Protein AF-0000000087521259 (afdb_homodimer)

Sequence (290 aa):
MRAVVQVASQAKVEVEGTVVGELGAPGLVVLLGITHEDDQVTARKVAEKIYRLRILEGETSAESQNAPLLVISQFTLYGSVRKGRRPSWTQAAGGAHSEPLYNYFVSYLRELGAEVATGRFGAMMEVSLTNSGPVTLLVDSADLPMRAVVQVASQAKVEVEGTVVGELGAPGLVVLLGITHEDDQVTARKVAEKIYRLRILEGETSAESQNAPLLVISQFTLYGSVRKGRRPSWTQAAGGAHSEPLYNYFVSYLRELGAEVATGRFGAMMEVSLTNSGPVTLLVDSADLP

Structure (mmCIF, N/CA/C/O backbone):
data_AF-0000000087521259-model_v1
#
loop_
_entity.id
_entity.type
_entity.pdbx_description
1 polymer 'D-aminoacyl-tRNA deacylase'
#
loop_
_atom_site.group_PDB
_atom_site.id
_atom_site.type_symbol
_atom_site.label_atom_id
_atom_site.label_alt_id
_atom_site.label_comp_id
_atom_site.label_asym_id
_atom_site.label_entity_id
_atom_site.label_seq_id
_atom_site.pdbx_PDB_ins_code
_atom_site.Cartn_x
_atom_site.Cartn_y
_atom_site.Cartn_z
_atom_site.occupancy
_atom_site.B_iso_or_equiv
_atom_site.auth_seq_id
_atom_site.auth_comp_id
_atom_site.auth_asym_id
_atom_site.auth_atom_id
_atom_site.pdbx_PDB_model_num
ATOM 1 N N . MET A 1 1 ? 11.43 -7.281 -7.629 1 98.56 1 MET A N 1
ATOM 2 C CA . MET A 1 1 ? 9.977 -7.363 -7.512 1 98.56 1 MET A CA 1
ATOM 3 C C . MET A 1 1 ? 9.508 -6.84 -6.16 1 98.56 1 MET A C 1
ATOM 5 O O . MET A 1 1 ? 10.086 -7.184 -5.125 1 98.56 1 MET A O 1
ATOM 9 N N . ARG A 1 2 ? 8.508 -5.852 -6.207 1 98.19 2 ARG A N 1
ATOM 10 C CA . ARG A 1 2 ? 7.973 -5.246 -4.992 1 98.19 2 ARG A CA 1
ATOM 11 C C . ARG A 1 2 ? 6.469 -5.465 -4.887 1 98.19 2 ARG A C 1
ATOM 13 O O . ARG A 1 2 ? 5.758 -5.41 -5.891 1 98.19 2 ARG A O 1
ATOM 20 N N . ALA A 1 3 ? 6.055 -5.699 -3.65 1 98.88 3 ALA A N 1
ATOM 21 C CA . ALA A 1 3 ? 4.621 -5.875 -3.445 1 98.88 3 ALA A CA 1
ATOM 22 C C . ALA A 1 3 ? 4.145 -5.113 -2.211 1 98.88 3 ALA A C 1
ATOM 24 O O . ALA A 1 3 ? 4.84 -5.07 -1.194 1 98.88 3 ALA A O 1
ATOM 25 N N . VAL A 1 4 ? 3.092 -4.43 -2.326 1 98.88 4 VAL A N 1
ATOM 26 C CA . VAL A 1 4 ? 2.291 -4 -1.186 1 98.88 4 VAL A CA 1
ATOM 27 C C . VAL A 1 4 ? 1.225 -5.047 -0.877 1 98.88 4 VAL A C 1
ATOM 29 O O . VAL A 1 4 ? 0.398 -5.371 -1.733 1 98.88 4 VAL A O 1
ATOM 32 N N . VAL A 1 5 ? 1.265 -5.602 0.301 1 98.88 5 VAL A N 1
ATOM 33 C CA . VAL A 1 5 ? 0.347 -6.656 0.717 1 98.88 5 VAL A CA 1
ATOM 34 C C . VAL A 1 5 ? -0.583 -6.133 1.809 1 98.88 5 VAL A C 1
ATOM 36 O O . VAL A 1 5 ? -0.124 -5.695 2.867 1 98.88 5 VAL A O 1
ATOM 39 N N . GLN A 1 6 ? -1.877 -6.219 1.549 1 98.81 6 GLN A N 1
ATOM 40 C CA . GLN A 1 6 ? -2.859 -5.707 2.498 1 98.81 6 GLN A CA 1
ATOM 41 C C . GLN A 1 6 ? -3.824 -6.809 2.936 1 98.81 6 GLN A C 1
ATOM 43 O O . GLN A 1 6 ? -4.355 -7.543 2.1 1 98.81 6 GLN A O 1
ATOM 48 N N . VAL A 1 7 ? -4.023 -6.965 4.223 1 98.69 7 VAL A N 1
ATOM 49 C CA . VAL A 1 7 ? -5.059 -7.855 4.742 1 98.69 7 VAL A CA 1
ATOM 50 C C . VAL A 1 7 ? -6.43 -7.211 4.562 1 98.69 7 VAL A C 1
ATOM 52 O O . VAL A 1 7 ? -6.688 -6.125 5.086 1 98.69 7 VAL A O 1
ATOM 55 N N . ALA A 1 8 ? -7.32 -7.91 3.844 1 98.69 8 ALA A N 1
ATOM 56 C CA . ALA A 1 8 ? -8.602 -7.301 3.492 1 98.69 8 ALA A CA 1
ATOM 57 C C . ALA A 1 8 ? -9.766 -8.203 3.885 1 98.69 8 ALA A C 1
ATOM 59 O O . ALA A 1 8 ? -9.742 -9.406 3.627 1 98.69 8 ALA A O 1
ATOM 60 N N . SER A 1 9 ? -10.727 -7.652 4.496 1 98.19 9 SER A N 1
ATOM 61 C CA . SER A 1 9 ? -11.953 -8.398 4.773 1 98.19 9 SER A CA 1
ATOM 62 C C . SER A 1 9 ? -12.773 -8.594 3.508 1 98.19 9 SER A C 1
ATOM 64 O O . SER A 1 9 ? -13.516 -9.57 3.391 1 98.19 9 SER A O 1
ATOM 66 N N . GLN A 1 10 ? -12.695 -7.734 2.615 1 98.56 10 GLN A N 1
ATOM 67 C CA . GLN A 1 10 ? -13.305 -7.801 1.294 1 98.56 10 GLN A CA 1
ATOM 68 C C . GLN A 1 10 ? -12.531 -6.965 0.283 1 98.56 10 GLN A C 1
ATOM 70 O O . GLN A 1 10 ? -11.859 -5.996 0.653 1 98.56 10 GLN A O 1
ATOM 75 N N . ALA A 1 11 ? -12.602 -7.359 -0.972 1 98.81 11 ALA A N 1
ATOM 76 C CA . ALA A 1 11 ? -11.953 -6.605 -2.041 1 98.81 11 ALA A CA 1
ATOM 77 C C . ALA A 1 11 ? -12.484 -7.023 -3.408 1 98.81 11 ALA A C 1
ATOM 79 O O . ALA A 1 11 ? -12.883 -8.172 -3.6 1 98.81 11 ALA A O 1
ATOM 80 N N . LYS A 1 12 ? -12.492 -6.117 -4.309 1 98.81 12 LYS A N 1
ATOM 81 C CA . LYS A 1 12 ? -12.875 -6.387 -5.691 1 98.81 12 LYS A CA 1
ATOM 82 C C . LYS A 1 12 ? -12.188 -5.414 -6.648 1 98.81 12 LYS A C 1
ATOM 84 O O . LYS A 1 12 ? -11.727 -4.352 -6.234 1 98.81 12 LYS A O 1
ATOM 89 N N . VAL A 1 13 ? -12.109 -5.812 -7.875 1 98.75 13 VAL A N 1
ATOM 90 C CA . VAL A 1 13 ? -11.57 -4.969 -8.938 1 98.75 13 VAL A CA 1
ATOM 91 C C . VAL A 1 13 ? -12.602 -4.824 -10.055 1 98.75 13 VAL A C 1
ATOM 93 O O . VAL A 1 13 ? -13.227 -5.809 -10.461 1 98.75 13 VAL A O 1
ATOM 96 N N . GLU A 1 14 ? -12.773 -3.615 -10.445 1 98.56 14 GLU A N 1
ATOM 97 C CA . GLU A 1 14 ? -13.711 -3.305 -11.523 1 98.56 14 GLU A CA 1
ATOM 98 C C . GLU A 1 14 ? -12.992 -2.672 -12.711 1 98.56 14 GLU A C 1
ATOM 100 O O . GLU A 1 14 ? -12.086 -1.853 -12.531 1 98.56 14 GLU A O 1
ATOM 105 N N . VAL A 1 15 ? -13.328 -3.102 -13.875 1 97.19 15 VAL A N 1
ATOM 106 C CA . VAL A 1 15 ? -12.914 -2.498 -15.141 1 97.19 15 VAL A CA 1
ATOM 107 C C . VAL A 1 15 ? -14.141 -2.025 -15.914 1 97.19 15 VAL A C 1
ATOM 109 O O . VAL A 1 15 ? -15.016 -2.826 -16.25 1 97.19 15 VAL A O 1
ATOM 112 N N . GLU A 1 16 ? -14.203 -0.753 -16.156 1 94.94 16 GLU A N 1
ATOM 113 C CA . GLU A 1 16 ? -15.336 -0.173 -16.859 1 94.94 16 GLU A CA 1
ATOM 114 C C . GLU A 1 16 ? -16.656 -0.552 -16.188 1 94.94 16 GLU A C 1
ATOM 116 O O . GLU A 1 16 ? -17.594 -0.998 -16.859 1 94.94 16 GLU A O 1
ATOM 121 N N . GLY A 1 17 ? -16.609 -0.574 -14.969 1 95.31 17 GLY A N 1
ATOM 122 C CA . GLY A 1 17 ? -17.812 -0.771 -14.188 1 95.31 17 GLY A CA 1
ATOM 123 C C . GLY A 1 17 ? -18.156 -2.234 -13.969 1 95.31 17 GLY A C 1
ATOM 124 O O . GLY A 1 17 ? -19.125 -2.557 -13.281 1 95.31 17 GLY A O 1
ATOM 125 N N . THR A 1 18 ? -17.391 -3.143 -14.516 1 97.62 18 THR A N 1
ATOM 126 C CA . THR A 1 18 ? -17.625 -4.574 -14.375 1 97.62 18 THR A CA 1
ATOM 127 C C . THR A 1 18 ? -16.609 -5.199 -13.422 1 97.62 18 THR A C 1
ATOM 129 O O . THR A 1 18 ? -15.406 -5.004 -13.578 1 97.62 18 THR A O 1
ATOM 132 N N . VAL A 1 19 ? -17.172 -5.918 -12.469 1 98.25 19 VAL A N 1
ATOM 133 C CA . VAL A 1 19 ? -16.281 -6.621 -11.555 1 98.25 19 VAL A CA 1
ATOM 134 C C . VAL A 1 19 ? -15.562 -7.754 -12.297 1 98.25 19 VAL A C 1
ATOM 136 O O . VAL A 1 19 ? -16.219 -8.648 -12.844 1 98.25 19 VAL A O 1
ATOM 139 N N . VAL A 1 20 ? -14.273 -7.777 -12.305 1 98.38 20 VAL A N 1
ATOM 140 C CA . VAL A 1 20 ? -13.539 -8.789 -13.047 1 98.38 20 VAL A CA 1
ATOM 141 C C . VAL A 1 20 ? -12.812 -9.719 -12.086 1 98.38 20 VAL A C 1
ATOM 143 O O . VAL A 1 20 ? -12.312 -10.773 -12.484 1 98.38 20 VAL A O 1
ATOM 146 N N . GLY A 1 21 ? -12.742 -9.367 -10.836 1 98.5 21 GLY A N 1
ATOM 147 C CA . GLY A 1 21 ? -12.141 -10.156 -9.781 1 98.5 21 GLY A CA 1
ATOM 148 C C . GLY A 1 21 ? -12.539 -9.703 -8.391 1 98.5 21 GLY A C 1
ATOM 149 O O . GLY A 1 21 ? -12.812 -8.523 -8.172 1 98.5 21 GLY A O 1
ATOM 150 N N . GLU A 1 22 ? -12.625 -10.617 -7.488 1 98.69 22 GLU A N 1
ATOM 151 C CA . GLU A 1 22 ? -12.961 -10.273 -6.109 1 98.69 22 GLU A CA 1
ATOM 152 C C . GLU A 1 22 ? -12.508 -11.367 -5.145 1 98.69 22 GLU A C 1
ATOM 154 O O . GLU A 1 22 ? -12.32 -12.516 -5.543 1 98.69 22 GLU A O 1
ATOM 159 N N . LEU A 1 23 ? -12.25 -10.945 -3.934 1 98.56 23 LEU A N 1
ATOM 160 C CA . LEU A 1 23 ? -12.008 -11.93 -2.881 1 98.56 23 LEU A CA 1
ATOM 161 C C . LEU A 1 23 ? -13.305 -12.633 -2.488 1 98.56 23 LEU A C 1
ATOM 163 O O . LEU A 1 23 ? -14.289 -11.977 -2.156 1 98.56 23 LEU A O 1
ATOM 167 N N . GLY A 1 24 ? -13.328 -13.953 -2.494 1 96.81 24 GLY A N 1
ATOM 168 C CA . GLY A 1 24 ? -14.484 -14.711 -2.053 1 96.81 24 GLY A CA 1
ATOM 169 C C . GLY A 1 24 ? -14.617 -14.773 -0.542 1 96.81 24 GLY A C 1
ATOM 170 O O . GLY A 1 24 ? -15.672 -15.141 -0.019 1 96.81 24 GLY A O 1
ATOM 171 N N . ALA A 1 25 ? -13.695 -14.547 0.174 1 97.75 25 ALA A N 1
ATOM 172 C CA . ALA A 1 25 ? -13.539 -14.508 1.626 1 97.75 25 ALA A CA 1
ATOM 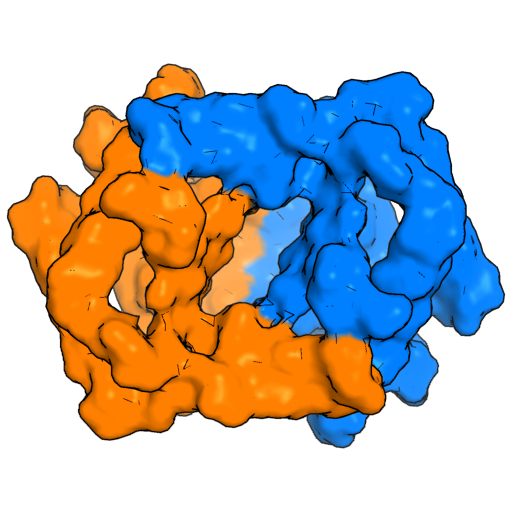173 C C . ALA A 1 25 ? -12.422 -13.547 2.031 1 97.75 25 ALA A C 1
ATOM 175 O O . ALA A 1 25 ? -11.688 -13.047 1.179 1 97.75 25 ALA A O 1
ATOM 176 N N . PRO A 1 26 ? -12.359 -13.211 3.32 1 98 26 PRO A N 1
ATOM 177 C CA . PRO A 1 26 ? -11.219 -12.391 3.742 1 98 26 PRO A CA 1
ATOM 178 C C . PRO A 1 26 ? -9.883 -12.969 3.279 1 98 26 PRO A C 1
ATOM 180 O O . PRO A 1 26 ? -9.703 -14.195 3.285 1 98 26 PRO A O 1
ATOM 183 N N . GLY A 1 27 ? -8.992 -12.148 2.834 1 98.62 27 GLY A N 1
ATOM 184 C CA . GLY A 1 27 ? -7.727 -12.586 2.27 1 98.62 27 GLY A CA 1
ATOM 185 C C . GLY A 1 27 ? -6.746 -11.453 2.051 1 98.62 27 GLY A C 1
ATOM 186 O O . GLY A 1 27 ? -6.641 -10.547 2.877 1 98.62 27 GLY A O 1
ATOM 187 N N . LEU A 1 28 ? -5.895 -11.594 1.021 1 98.88 28 LEU A N 1
ATOM 188 C CA . LEU A 1 28 ? -4.836 -10.625 0.775 1 98.88 28 LEU A CA 1
ATOM 189 C C . LEU A 1 28 ? -5.047 -9.914 -0.557 1 98.88 28 LEU A C 1
ATOM 191 O O . LEU A 1 28 ? -5.43 -10.547 -1.547 1 98.88 28 LEU A O 1
ATOM 195 N N . VAL A 1 29 ? -4.934 -8.656 -0.529 1 98.94 29 VAL A N 1
ATOM 196 C CA . VAL A 1 29 ? -4.766 -7.891 -1.759 1 98.94 29 VAL A CA 1
ATOM 197 C C . VAL A 1 29 ? -3.285 -7.598 -1.988 1 98.94 29 VAL A C 1
ATOM 199 O O . VAL A 1 29 ? -2.609 -7.055 -1.111 1 98.94 29 VAL A O 1
ATOM 202 N N . VAL A 1 30 ? -2.77 -7.992 -3.121 1 98.94 30 VAL A N 1
ATOM 203 C CA . VAL A 1 30 ? -1.362 -7.832 -3.469 1 98.94 30 VAL A CA 1
ATOM 204 C C . VAL A 1 30 ? -1.227 -6.895 -4.664 1 98.94 30 VAL A C 1
ATOM 206 O O . VAL A 1 30 ? -1.691 -7.207 -5.762 1 98.94 30 VAL A O 1
ATOM 209 N N . LEU A 1 31 ? -0.723 -5.727 -4.449 1 98.81 31 LEU A N 1
ATOM 210 C CA . LEU A 1 31 ? -0.265 -4.855 -5.527 1 98.81 31 LEU A CA 1
ATOM 211 C C . LEU A 1 31 ? 1.176 -5.176 -5.91 1 98.81 31 LEU A C 1
ATOM 213 O O . LEU A 1 31 ? 2.086 -5.035 -5.09 1 98.81 31 LEU A O 1
ATOM 217 N N . LEU A 1 32 ? 1.402 -5.57 -7.121 1 98.81 32 LEU A N 1
ATOM 218 C CA . LEU A 1 32 ? 2.678 -6.16 -7.516 1 98.81 32 LEU A CA 1
ATOM 219 C C . LEU A 1 32 ? 3.396 -5.27 -8.523 1 98.81 32 LEU A C 1
ATOM 221 O O . LEU A 1 32 ? 2.869 -4.992 -9.602 1 98.81 32 LEU A O 1
ATOM 225 N N . GLY A 1 33 ? 4.582 -4.824 -8.172 1 98.69 33 GLY A N 1
ATOM 226 C CA . GLY A 1 33 ? 5.465 -4.109 -9.07 1 98.69 33 GLY A CA 1
ATOM 227 C C . GLY A 1 33 ? 6.602 -4.969 -9.602 1 98.69 33 GLY A C 1
ATOM 228 O O . GLY A 1 33 ? 7.234 -5.703 -8.844 1 98.69 33 GLY A O 1
ATOM 229 N N . ILE A 1 34 ? 6.867 -4.883 -10.875 1 98.75 34 ILE A N 1
ATOM 230 C CA . ILE A 1 34 ? 7.891 -5.68 -11.539 1 98.75 34 ILE A CA 1
ATOM 231 C C . ILE A 1 34 ? 8.914 -4.762 -12.203 1 98.75 34 ILE A C 1
ATOM 233 O O . ILE A 1 34 ? 8.539 -3.801 -12.883 1 98.75 34 ILE A O 1
ATOM 237 N N . THR A 1 35 ? 10.195 -5.008 -11.969 1 98.31 35 THR A N 1
ATOM 238 C CA . THR A 1 35 ? 11.266 -4.211 -12.57 1 98.31 35 THR A CA 1
ATOM 239 C C . THR A 1 35 ? 12.039 -5.035 -13.602 1 98.31 35 THR A C 1
ATOM 241 O O . THR A 1 35 ? 11.734 -6.211 -13.812 1 98.31 35 THR A O 1
ATOM 244 N N . HIS A 1 36 ? 13.023 -4.426 -14.242 1 97.81 36 HIS A N 1
ATOM 245 C CA . HIS A 1 36 ? 13.703 -4.945 -15.422 1 97.81 36 HIS A CA 1
ATOM 246 C C . HIS A 1 36 ? 14.484 -6.215 -15.094 1 97.81 36 HIS A C 1
ATOM 248 O O . HIS A 1 36 ? 14.641 -7.09 -15.945 1 97.81 36 HIS A O 1
ATOM 254 N N . GLU A 1 37 ? 14.938 -6.359 -13.938 1 97 37 GLU A N 1
ATOM 255 C CA . GLU A 1 37 ? 15.836 -7.449 -13.57 1 97 37 GLU A CA 1
ATOM 256 C C . GLU A 1 37 ? 15.062 -8.648 -13.023 1 97 37 GLU A C 1
ATOM 258 O O . GLU A 1 37 ? 15.641 -9.711 -12.789 1 97 37 GLU A O 1
ATOM 263 N N . ASP A 1 38 ? 13.828 -8.484 -12.812 1 98.5 38 ASP A N 1
ATOM 264 C CA . ASP A 1 38 ? 13.031 -9.562 -12.242 1 98.5 38 ASP A CA 1
ATOM 265 C C . ASP A 1 38 ? 12.938 -10.742 -13.211 1 98.5 38 ASP A C 1
ATOM 267 O O . ASP A 1 38 ? 12.867 -10.555 -14.422 1 98.5 38 ASP A O 1
ATOM 271 N N . ASP A 1 39 ? 12.961 -11.93 -12.672 1 98.44 39 ASP A N 1
ATOM 272 C CA . ASP A 1 39 ? 12.766 -13.156 -13.43 1 98.44 39 ASP A CA 1
ATOM 273 C C . ASP A 1 39 ? 11.875 -14.141 -12.664 1 98.44 39 ASP A C 1
ATOM 275 O O . ASP A 1 39 ? 11.266 -13.773 -11.656 1 98.44 39 ASP A O 1
ATOM 279 N N . GLN A 1 40 ? 11.773 -15.32 -13.172 1 98.62 40 GLN A N 1
ATOM 280 C CA . GLN A 1 40 ? 10.859 -16.297 -12.586 1 98.62 40 GLN A CA 1
ATOM 281 C C . GLN A 1 40 ? 11.328 -16.703 -11.188 1 98.62 40 GLN A C 1
ATOM 283 O O . GLN A 1 40 ? 10.508 -17 -10.32 1 98.62 40 GLN A O 1
ATOM 288 N N . VAL A 1 41 ? 12.664 -16.688 -10.984 1 98.38 41 VAL A N 1
ATOM 289 C CA . VAL A 1 41 ? 13.203 -17.047 -9.68 1 98.38 41 VAL A CA 1
ATOM 290 C C . VAL A 1 41 ? 12.75 -16.031 -8.633 1 98.38 41 VAL A C 1
ATOM 292 O O . VAL A 1 41 ? 12.289 -16.406 -7.555 1 98.38 41 VAL A O 1
ATOM 295 N N . THR A 1 42 ? 12.867 -14.75 -8.984 1 98.25 42 THR A N 1
ATOM 296 C CA . THR A 1 42 ? 12.422 -13.68 -8.102 1 98.25 42 THR A CA 1
ATOM 297 C C . THR A 1 42 ? 10.922 -13.758 -7.859 1 98.25 42 THR A C 1
ATOM 299 O O . THR A 1 42 ? 10.453 -13.562 -6.734 1 98.25 42 THR A O 1
ATOM 302 N N . ALA A 1 43 ? 10.164 -14.047 -8.898 1 98.75 43 ALA A N 1
ATOM 303 C CA . ALA A 1 43 ? 8.711 -14.156 -8.797 1 98.75 43 ALA A CA 1
ATOM 304 C C . ALA A 1 43 ? 8.305 -15.258 -7.816 1 98.75 43 ALA A C 1
ATOM 306 O O . ALA A 1 43 ? 7.418 -15.062 -6.984 1 98.75 43 ALA A O 1
ATOM 307 N N . ARG A 1 44 ? 8.953 -16.406 -7.941 1 98.62 44 ARG A N 1
ATOM 308 C CA . ARG A 1 44 ? 8.648 -17.516 -7.051 1 98.62 44 ARG A CA 1
ATOM 309 C C . ARG A 1 44 ? 8.945 -17.156 -5.598 1 98.62 44 ARG A C 1
ATOM 311 O O . ARG A 1 44 ? 8.148 -17.453 -4.703 1 98.62 44 ARG A O 1
ATOM 318 N N . LYS A 1 45 ? 10.086 -16.547 -5.406 1 98.12 45 LYS A N 1
ATOM 319 C CA . LYS A 1 45 ? 10.523 -16.172 -4.062 1 98.12 45 LYS A CA 1
ATOM 320 C C . LYS A 1 45 ? 9.508 -15.234 -3.402 1 98.12 45 LYS A C 1
ATOM 322 O O . LYS A 1 45 ? 9.125 -15.445 -2.248 1 98.12 45 LYS A O 1
ATOM 327 N N . VAL A 1 46 ? 9.109 -14.234 -4.082 1 98.69 46 VAL A N 1
ATOM 328 C CA . VAL A 1 46 ? 8.172 -13.25 -3.549 1 98.69 46 VAL A CA 1
ATOM 329 C C . VAL A 1 46 ? 6.805 -13.891 -3.344 1 98.69 46 VAL A C 1
ATOM 331 O O . VAL A 1 46 ? 6.152 -13.664 -2.32 1 98.69 46 VAL A O 1
ATOM 334 N N . ALA A 1 47 ? 6.344 -14.719 -4.309 1 98.81 47 ALA A N 1
ATOM 335 C CA . ALA A 1 47 ? 5.059 -15.406 -4.219 1 98.81 47 ALA A CA 1
ATOM 336 C C . ALA A 1 47 ? 4.996 -16.297 -2.982 1 98.81 47 ALA A C 1
ATOM 338 O O . ALA A 1 47 ? 4.023 -16.25 -2.225 1 98.81 47 ALA A O 1
ATOM 339 N N . GLU A 1 48 ? 6.035 -17.094 -2.801 1 98.38 48 GLU A N 1
ATOM 340 C CA . GLU A 1 48 ? 6.098 -17.984 -1.646 1 98.38 48 GLU A CA 1
ATOM 341 C C . GLU A 1 48 ? 6.074 -17.188 -0.339 1 98.38 48 GLU A C 1
ATOM 343 O O . GLU A 1 48 ? 5.367 -17.562 0.601 1 98.38 48 GLU A O 1
ATOM 348 N N . LYS A 1 49 ? 6.891 -16.188 -0.304 1 98.69 49 LYS A N 1
ATOM 349 C CA . LYS A 1 49 ? 6.949 -15.367 0.902 1 98.69 49 LYS A CA 1
ATOM 350 C C . LYS A 1 49 ? 5.57 -14.828 1.268 1 98.69 49 LYS A C 1
ATOM 352 O O . LYS A 1 49 ? 5.117 -14.984 2.404 1 98.69 49 LYS A O 1
ATOM 357 N N . ILE A 1 50 ? 4.883 -14.234 0.299 1 98.81 50 ILE A N 1
ATOM 358 C CA . ILE A 1 50 ? 3.588 -13.602 0.543 1 98.81 50 ILE A CA 1
ATOM 359 C C . ILE A 1 50 ? 2.58 -14.656 0.997 1 98.81 50 ILE A C 1
ATOM 361 O O . ILE A 1 50 ? 1.859 -14.461 1.977 1 98.81 50 ILE A O 1
ATOM 365 N N . TYR A 1 51 ? 2.551 -15.766 0.327 1 98.81 51 TYR A N 1
ATOM 366 C CA . TYR A 1 51 ? 1.565 -16.812 0.555 1 98.81 51 TYR A CA 1
ATOM 367 C C . TYR A 1 51 ? 1.74 -17.438 1.935 1 98.81 51 TYR A C 1
ATOM 369 O O . TYR A 1 51 ? 0.765 -17.859 2.564 1 98.81 51 TYR A O 1
ATOM 377 N N . ARG A 1 52 ? 2.963 -17.375 2.473 1 98.38 52 ARG A N 1
ATOM 378 C CA . ARG A 1 52 ? 3.287 -18.094 3.693 1 98.38 52 ARG A CA 1
ATOM 379 C C . ARG A 1 52 ? 3.424 -17.156 4.879 1 98.38 52 ARG A C 1
ATOM 381 O O . ARG A 1 52 ? 3.529 -17.594 6.023 1 98.38 52 ARG A O 1
ATOM 388 N N . LEU A 1 53 ? 3.418 -15.867 4.656 1 98.31 53 LEU A N 1
ATOM 389 C CA . LEU A 1 53 ? 3.537 -14.875 5.719 1 98.31 53 LEU A CA 1
ATOM 390 C C . LEU A 1 53 ? 2.383 -15 6.711 1 98.31 53 LEU A C 1
ATOM 392 O O . LEU A 1 53 ? 1.221 -15.086 6.309 1 98.31 53 LEU A O 1
ATOM 396 N N . ARG A 1 54 ? 2.648 -15.008 7.988 1 98.25 54 ARG A N 1
ATOM 397 C CA . ARG A 1 54 ? 1.642 -15.148 9.031 1 98.25 54 ARG A CA 1
ATOM 398 C C . ARG A 1 54 ? 1.128 -13.781 9.477 1 98.25 54 ARG A C 1
ATOM 400 O O . ARG A 1 54 ? 1.422 -13.336 10.594 1 98.25 54 ARG A O 1
ATOM 407 N N . ILE A 1 55 ? 0.3 -13.219 8.656 1 97.88 55 ILE A N 1
ATOM 408 C CA . ILE A 1 55 ? -0.135 -11.852 8.914 1 97.88 55 ILE A CA 1
ATOM 409 C C . ILE A 1 55 ? -1.658 -11.805 9.008 1 97.88 55 ILE A C 1
ATOM 411 O O . ILE A 1 55 ? -2.236 -10.75 9.273 1 97.88 55 ILE A O 1
ATOM 415 N N . LEU A 1 56 ? -2.342 -12.906 8.805 1 97.5 56 LEU A N 1
ATOM 416 C CA . LEU A 1 56 ? -3.795 -12.969 8.938 1 97.5 56 LEU A CA 1
ATOM 417 C C . LEU A 1 56 ? -4.199 -13.172 10.398 1 97.5 56 LEU A C 1
ATOM 419 O O . LEU A 1 56 ? -3.34 -13.297 11.273 1 97.5 56 LEU A O 1
ATOM 423 N N . GLU A 1 57 ? -5.461 -13.016 10.641 1 92.38 57 GLU A N 1
ATOM 424 C CA . GLU A 1 57 ? -5.992 -13.188 11.984 1 92.38 57 GLU A CA 1
ATOM 425 C C . GLU A 1 57 ? -5.453 -14.461 12.633 1 92.38 57 GLU A C 1
ATOM 427 O O . GLU A 1 57 ? -5.375 -15.508 11.984 1 92.38 57 GLU A O 1
ATOM 432 N N . GLY A 1 58 ? -5.016 -14.359 13.852 1 92.81 58 GLY A N 1
ATOM 433 C CA . GLY A 1 58 ? -4.48 -15.5 14.578 1 92.81 58 GLY A CA 1
ATOM 434 C C . GLY A 1 58 ? -3.061 -15.852 14.18 1 92.81 58 GLY A C 1
ATOM 435 O O . GLY A 1 58 ? -2.621 -16.984 14.367 1 92.81 58 GLY A O 1
ATOM 436 N N . GLU A 1 59 ? -2.408 -14.891 13.586 1 95.12 59 GLU A N 1
ATOM 437 C CA . GLU A 1 59 ? -1.036 -15.109 13.133 1 95.12 59 GLU A CA 1
ATOM 438 C C . GLU A 1 59 ? -0.946 -16.312 12.195 1 95.12 59 GLU A C 1
ATOM 440 O O . GLU A 1 59 ? -0.09 -17.172 12.375 1 95.12 59 GLU A O 1
ATOM 445 N N . THR A 1 60 ? -1.898 -16.375 11.289 1 97.75 60 THR A N 1
ATOM 446 C CA . THR A 1 60 ? -1.92 -17.422 10.273 1 97.75 60 THR A CA 1
ATOM 447 C C . THR A 1 60 ? -1.573 -16.859 8.898 1 97.75 60 THR A C 1
ATOM 449 O O . THR A 1 60 ? -1.437 -15.641 8.75 1 97.75 60 THR A O 1
ATOM 452 N N . SER A 1 61 ? -1.322 -17.766 7.996 1 98.56 61 SER A N 1
ATOM 453 C CA . SER A 1 61 ? -0.969 -17.391 6.633 1 98.56 61 SER A CA 1
ATOM 454 C C . SER A 1 61 ? -2.104 -17.703 5.664 1 98.56 61 SER A C 1
ATOM 456 O O . SER A 1 61 ? -3.053 -18.406 6.012 1 98.56 61 SER A O 1
ATOM 458 N N . ALA A 1 62 ? -2.016 -17.047 4.543 1 98.69 62 ALA A N 1
ATOM 459 C CA . ALA A 1 62 ? -2.963 -17.406 3.492 1 98.69 62 ALA A CA 1
ATOM 460 C C . ALA A 1 62 ? -2.914 -18.906 3.201 1 98.69 62 ALA A C 1
ATOM 462 O O . ALA A 1 62 ? -3.953 -19.547 2.992 1 98.69 62 ALA A O 1
ATOM 463 N N . GLU A 1 63 ? -1.754 -19.453 3.195 1 98.5 63 GLU A N 1
ATOM 464 C CA . GLU A 1 63 ? -1.573 -20.875 2.943 1 98.5 63 GLU A CA 1
ATOM 465 C C . GLU A 1 63 ? -2.295 -21.719 3.992 1 98.5 63 GLU A C 1
ATOM 467 O O . GLU A 1 63 ? -3.039 -22.641 3.652 1 98.5 63 GLU A O 1
ATOM 472 N N . SER A 1 64 ? -2.064 -21.406 5.277 1 97.88 64 SER A N 1
ATOM 473 C CA . SER A 1 64 ? -2.604 -22.234 6.355 1 97.88 64 SER A CA 1
ATOM 474 C C . SER A 1 64 ? -4.117 -22.094 6.457 1 97.88 64 SER A C 1
ATOM 476 O O . SER A 1 64 ? -4.809 -23.016 6.875 1 97.88 64 SER A O 1
ATOM 478 N N . GLN A 1 65 ? -4.727 -20.969 6.008 1 97.12 65 GLN A N 1
ATOM 479 C CA . GLN A 1 65 ? -6.16 -20.719 6.125 1 97.12 65 GLN A CA 1
ATOM 480 C C . GLN A 1 65 ? -6.859 -20.891 4.777 1 97.12 65 GLN A C 1
ATOM 482 O O . GLN A 1 65 ? -8.078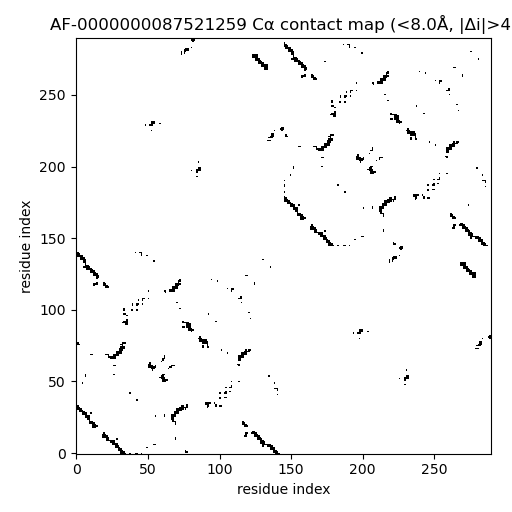 -20.719 4.684 1 97.12 65 GLN A O 1
ATOM 487 N N . ASN A 1 66 ? -6.055 -21.188 3.775 1 97.69 66 ASN A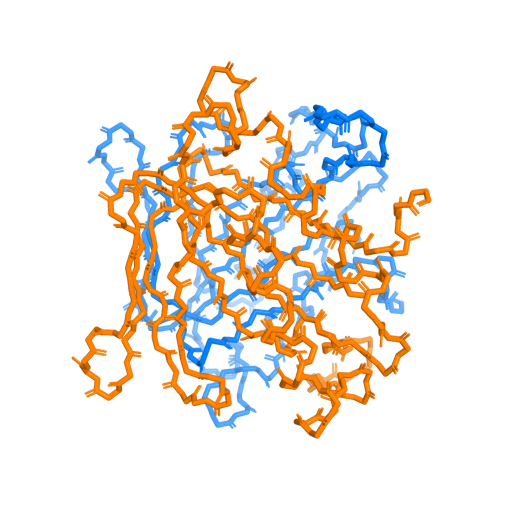 N 1
ATOM 488 C CA . ASN A 1 66 ? -6.594 -21.203 2.418 1 97.69 66 ASN A CA 1
ATOM 489 C C . ASN A 1 66 ? -7.293 -19.891 2.078 1 97.69 66 ASN A C 1
ATOM 491 O O . ASN A 1 66 ? -8.414 -19.906 1.561 1 97.69 66 ASN A O 1
ATOM 495 N N . ALA A 1 67 ? -6.746 -18.812 2.564 1 98.56 67 ALA A N 1
ATOM 496 C CA . ALA A 1 67 ? -7.285 -17.484 2.271 1 98.56 67 ALA A CA 1
ATOM 497 C C . ALA A 1 67 ? -6.984 -17.078 0.833 1 98.56 67 ALA A C 1
ATOM 499 O O . ALA A 1 67 ? -5.891 -17.328 0.325 1 98.56 67 ALA A O 1
ATOM 500 N N . PRO A 1 68 ? -7.992 -16.484 0.158 1 98.88 68 PRO A N 1
ATOM 501 C CA . PRO A 1 68 ? -7.805 -16.094 -1.238 1 98.88 68 PRO A CA 1
ATOM 502 C C . PRO A 1 68 ? -6.93 -14.852 -1.385 1 98.88 68 PRO A C 1
ATOM 504 O O . PRO A 1 68 ? -6.734 -14.109 -0.418 1 98.88 68 PRO A O 1
ATOM 507 N N . LEU A 1 69 ? -6.363 -14.695 -2.562 1 98.94 69 LEU A N 1
ATOM 508 C CA . LEU A 1 69 ? -5.57 -13.523 -2.92 1 98.94 69 LEU A CA 1
ATOM 509 C C . LEU A 1 69 ? -6.176 -12.797 -4.117 1 98.94 69 LEU A C 1
ATOM 511 O O . LEU A 1 69 ? -6.688 -13.438 -5.039 1 98.94 69 LEU A O 1
ATOM 515 N N . LEU A 1 70 ? -6.211 -11.547 -4.082 1 98.94 70 LEU A N 1
ATOM 516 C CA . LEU A 1 70 ? -6.441 -10.68 -5.23 1 98.94 70 LEU A CA 1
ATOM 517 C C . LEU A 1 70 ? -5.156 -9.969 -5.641 1 98.94 70 LEU A C 1
ATOM 519 O O . LEU A 1 70 ? -4.645 -9.117 -4.902 1 98.94 70 LEU A O 1
ATOM 523 N N . VAL A 1 71 ? -4.574 -10.328 -6.805 1 98.88 71 VAL A N 1
ATOM 524 C CA . VAL A 1 71 ? -3.277 -9.82 -7.242 1 98.88 71 VAL A CA 1
ATOM 525 C C . VAL A 1 71 ? -3.469 -8.828 -8.383 1 98.88 71 VAL A C 1
ATOM 527 O O . VAL A 1 71 ? -4.039 -9.164 -9.43 1 98.88 71 VAL A O 1
ATOM 530 N N . ILE A 1 72 ? -3.043 -7.645 -8.18 1 98.62 72 ILE A N 1
ATOM 531 C CA . ILE A 1 72 ? -3.188 -6.547 -9.125 1 98.62 72 ILE A CA 1
ATOM 532 C C . ILE A 1 72 ? -1.81 -6.059 -9.562 1 98.62 72 ILE A C 1
ATOM 534 O O . ILE A 1 72 ? -0.962 -5.742 -8.727 1 98.62 72 ILE A O 1
ATOM 538 N N . SER A 1 73 ? -1.555 -6.008 -10.898 1 97.94 73 SER A N 1
ATOM 539 C CA . SER A 1 73 ? -0.328 -5.391 -11.391 1 97.94 73 SER A CA 1
ATOM 540 C C . SER A 1 73 ? -0.271 -3.908 -11.031 1 97.94 73 SER A C 1
ATOM 542 O O . SER A 1 73 ? -1.263 -3.189 -11.18 1 97.94 73 SER A O 1
ATOM 544 N N . GLN A 1 74 ? 0.833 -3.5 -10.547 1 97.88 74 GLN A N 1
ATOM 545 C CA . GLN A 1 74 ? 0.995 -2.117 -10.109 1 97.88 74 GLN A CA 1
ATOM 546 C C . GLN A 1 74 ? 2.41 -1.615 -10.383 1 97.88 74 GLN A C 1
ATOM 548 O O . GLN A 1 74 ? 3.25 -1.585 -9.484 1 97.88 74 GLN A O 1
ATOM 553 N N . PHE A 1 75 ? 2.645 -1.122 -11.508 1 97.31 75 PHE A N 1
ATOM 554 C CA . PHE A 1 75 ? 3.977 -0.681 -11.906 1 97.31 75 PHE A CA 1
ATOM 555 C C . PHE A 1 75 ? 4.371 0.589 -11.164 1 97.31 75 PHE A C 1
ATOM 557 O O . PHE A 1 75 ? 5.559 0.864 -10.977 1 97.31 75 PHE A O 1
ATOM 564 N N . THR A 1 76 ? 3.334 1.31 -10.625 1 97.69 76 THR A N 1
ATOM 565 C CA . THR A 1 76 ? 3.611 2.576 -9.961 1 97.69 76 THR A CA 1
ATOM 566 C C . THR A 1 76 ? 4.434 2.352 -8.695 1 97.69 76 THR A C 1
ATOM 568 O O . THR A 1 76 ? 5.023 3.289 -8.156 1 97.69 76 THR A O 1
ATOM 571 N N . LEU A 1 77 ? 4.539 1.107 -8.234 1 98.38 77 LEU A N 1
ATOM 572 C CA . LEU A 1 77 ? 5.355 0.803 -7.062 1 98.38 77 LEU A CA 1
ATOM 573 C C . LEU A 1 77 ? 6.836 1.032 -7.359 1 98.38 77 LEU A C 1
ATOM 575 O O . LEU A 1 77 ? 7.648 1.124 -6.438 1 98.38 77 LEU A O 1
ATOM 579 N N . TYR A 1 78 ? 7.199 1.124 -8.586 1 97.88 78 TYR A N 1
ATOM 580 C CA . TYR A 1 78 ? 8.578 1.425 -8.969 1 97.88 78 TYR A CA 1
ATOM 581 C C . TYR A 1 78 ? 8.711 2.877 -9.414 1 97.88 78 TYR A C 1
ATOM 583 O O . TYR A 1 78 ? 9.695 3.248 -10.055 1 97.88 78 TYR A O 1
ATOM 591 N N . GLY A 1 79 ? 7.691 3.672 -9.172 1 97.19 79 GLY A N 1
ATOM 592 C CA . GLY A 1 79 ? 7.828 5.102 -9.398 1 97.19 79 GLY A CA 1
ATOM 593 C C . GLY A 1 79 ? 8.828 5.762 -8.469 1 97.19 79 GLY A C 1
ATOM 594 O O . GLY A 1 79 ? 8.688 5.676 -7.242 1 97.19 79 GLY A O 1
ATOM 595 N N . SER A 1 80 ? 9.82 6.391 -9.039 1 96.69 80 SER A N 1
ATOM 596 C CA . SER A 1 80 ? 10.773 7.156 -8.242 1 96.69 80 SER A CA 1
ATOM 597 C C . SER A 1 80 ? 10.266 8.57 -7.973 1 96.69 80 SER A C 1
ATOM 599 O O . SER A 1 80 ? 9.891 9.281 -8.906 1 96.69 80 SER A O 1
ATOM 601 N N . VAL A 1 81 ? 10.227 8.93 -6.703 1 96.06 81 VAL A N 1
ATOM 602 C CA . VAL A 1 81 ? 9.742 10.258 -6.336 1 96.06 81 VAL A CA 1
ATOM 603 C C . VAL A 1 81 ? 10.883 11.086 -5.758 1 96.06 81 VAL A C 1
ATOM 605 O O . VAL A 1 81 ? 10.648 12.039 -5.016 1 96.06 81 VAL A O 1
ATOM 608 N N . ARG A 1 82 ? 12.07 10.703 -6.051 1 93.88 82 ARG A N 1
ATOM 609 C CA . ARG A 1 82 ? 13.25 11.344 -5.488 1 93.88 82 ARG A CA 1
ATOM 610 C C . ARG A 1 82 ? 13.375 12.789 -5.965 1 93.88 82 ARG A C 1
ATOM 612 O O . ARG A 1 82 ? 13.617 13.695 -5.164 1 93.88 82 ARG A O 1
ATOM 619 N N . LYS A 1 83 ? 13.164 12.953 -7.227 1 92.81 83 LYS A N 1
ATOM 620 C CA . LYS A 1 83 ? 13.352 14.281 -7.801 1 92.81 83 LYS A CA 1
ATOM 621 C C . LYS A 1 83 ? 12.039 14.828 -8.367 1 92.81 83 LYS A C 1
ATOM 623 O O . LYS A 1 83 ? 11.25 14.078 -8.953 1 92.81 83 LYS A O 1
ATOM 628 N N . GLY A 1 84 ? 11.805 16.125 -8.125 1 93.12 84 GLY A N 1
ATOM 629 C CA . GLY A 1 84 ? 10.672 16.781 -8.742 1 93.12 84 GLY A CA 1
ATOM 630 C C . GLY A 1 84 ? 9.336 16.344 -8.172 1 93.12 84 GLY A C 1
ATOM 631 O O . GLY A 1 84 ? 9.273 15.859 -7.035 1 93.12 84 GLY A O 1
ATOM 632 N N . ARG A 1 85 ? 8.219 16.703 -8.852 1 95.69 85 ARG A N 1
ATOM 633 C CA . ARG A 1 85 ? 6.867 16.469 -8.367 1 95.69 85 ARG A CA 1
ATOM 634 C C . ARG A 1 85 ? 6.16 15.406 -9.195 1 95.69 85 ARG A C 1
ATOM 636 O O . ARG A 1 85 ? 5.047 14.992 -8.867 1 95.69 85 ARG A O 1
ATOM 643 N N . ARG A 1 86 ? 6.797 14.977 -10.227 1 96.75 86 ARG A N 1
ATOM 644 C CA . ARG A 1 86 ? 6.297 13.867 -11.031 1 96.75 86 ARG A CA 1
ATOM 645 C C . ARG A 1 86 ? 7.125 12.609 -10.797 1 96.75 86 ARG A C 1
ATOM 647 O O . ARG A 1 86 ? 8.352 12.648 -10.828 1 96.75 86 ARG A O 1
ATOM 654 N N . PRO A 1 87 ? 6.414 11.539 -10.578 1 97.06 87 PRO A N 1
ATOM 655 C CA . PRO A 1 87 ? 7.188 10.297 -10.461 1 97.06 87 PRO A CA 1
ATOM 656 C C . PRO A 1 87 ? 7.883 9.914 -11.766 1 97.06 87 PRO A C 1
ATOM 658 O O . PRO A 1 87 ? 7.359 10.18 -12.852 1 97.06 87 PRO A O 1
ATOM 661 N N . SER A 1 88 ? 9.07 9.375 -11.664 1 97.12 88 SER A N 1
ATOM 662 C CA . SER A 1 88 ? 9.734 8.719 -12.789 1 97.12 88 SER A CA 1
ATOM 663 C C . SER A 1 88 ? 9.422 7.23 -12.82 1 97.12 88 SER A C 1
ATOM 665 O O . SER A 1 88 ? 9.484 6.555 -11.789 1 97.12 88 SER A O 1
ATOM 667 N N . TRP A 1 89 ? 9.141 6.676 -13.992 1 96.31 89 TRP A N 1
ATOM 668 C CA . TRP A 1 89 ? 8.703 5.289 -14.125 1 96.31 89 TRP A CA 1
ATOM 669 C C . TRP A 1 89 ? 9.797 4.426 -14.734 1 96.31 89 TRP A C 1
ATOM 671 O O . TRP A 1 89 ? 9.547 3.293 -15.148 1 96.31 89 TRP A O 1
ATOM 681 N N . THR A 1 90 ? 10.977 4.891 -14.758 1 96.56 90 THR A N 1
ATOM 682 C CA . THR A 1 90 ? 12.07 4.27 -15.5 1 96.56 90 THR A CA 1
ATOM 683 C C . THR A 1 90 ? 12.43 2.914 -14.891 1 96.56 90 THR A C 1
ATOM 685 O O . THR A 1 90 ? 12.969 2.045 -15.578 1 96.56 90 THR A O 1
ATOM 688 N N . GLN A 1 91 ? 12.172 2.73 -13.672 1 97.06 91 GLN A N 1
ATOM 689 C CA . GLN A 1 91 ? 12.547 1.487 -13.008 1 97.06 91 GLN A CA 1
ATOM 690 C C . GLN A 1 91 ? 11.477 0.418 -13.195 1 97.06 91 GLN A C 1
ATOM 692 O O . GLN A 1 91 ? 11.695 -0.752 -12.875 1 97.06 91 GLN A O 1
ATOM 697 N N . ALA A 1 92 ? 10.305 0.784 -13.664 1 97.81 92 ALA A N 1
ATOM 698 C CA . ALA A 1 92 ? 9.234 -0.173 -13.938 1 97.81 92 ALA A CA 1
ATOM 699 C C . ALA A 1 92 ? 9.461 -0.877 -15.273 1 97.81 92 ALA A C 1
ATOM 701 O O . ALA A 1 92 ? 9.719 -0.227 -16.297 1 97.81 92 ALA A O 1
ATOM 702 N N . ALA A 1 93 ? 9.406 -2.143 -15.273 1 98.19 93 ALA A N 1
ATOM 703 C CA . ALA A 1 93 ? 9.562 -2.893 -16.516 1 98.19 93 ALA A CA 1
ATOM 704 C C . ALA A 1 93 ? 8.398 -2.641 -17.469 1 98.19 93 ALA A C 1
ATOM 706 O O . ALA A 1 93 ? 7.254 -2.494 -17.031 1 98.19 93 ALA A O 1
ATOM 707 N N . GLY A 1 94 ? 8.633 -2.656 -18.734 1 97 94 GLY A N 1
ATOM 708 C CA . GLY A 1 94 ? 7.578 -2.545 -19.734 1 97 94 GLY A CA 1
ATOM 709 C C . GLY A 1 94 ? 6.707 -3.783 -19.828 1 97 94 GLY A C 1
ATOM 710 O O . GLY A 1 94 ? 7.039 -4.824 -19.25 1 97 94 GLY A O 1
ATOM 711 N N . GLY A 1 95 ? 5.531 -3.713 -20.516 1 97.25 95 GLY A N 1
ATOM 712 C CA . GLY A 1 95 ? 4.535 -4.77 -20.609 1 97.25 95 GLY A CA 1
ATOM 713 C C . GLY A 1 95 ? 5.09 -6.059 -21.188 1 97.25 95 GLY A C 1
ATOM 714 O O . GLY A 1 95 ? 4.719 -7.148 -20.75 1 97.25 95 GLY A O 1
ATOM 715 N N . ALA A 1 96 ? 6 -5.992 -22.156 1 97.62 96 ALA A N 1
ATOM 716 C CA . ALA A 1 96 ? 6.559 -7.18 -22.797 1 97.62 96 ALA A CA 1
ATOM 717 C C . ALA A 1 96 ? 7.293 -8.055 -21.781 1 97.62 96 ALA A C 1
ATOM 719 O O . ALA A 1 96 ? 7.289 -9.281 -21.906 1 97.62 96 ALA A O 1
ATOM 720 N N . HIS A 1 97 ? 7.883 -7.414 -20.812 1 98.25 97 HIS A N 1
ATOM 721 C CA . HIS A 1 97 ? 8.609 -8.125 -19.766 1 98.25 97 HIS A CA 1
ATOM 722 C C . HIS A 1 97 ? 7.719 -8.391 -18.562 1 98.25 97 HIS A C 1
ATOM 724 O O . HIS A 1 97 ? 7.715 -9.5 -18.016 1 98.25 97 HIS A O 1
ATOM 730 N N . SER A 1 98 ? 6.961 -7.438 -18.172 1 98.44 98 SER A N 1
ATOM 731 C CA . SER A 1 98 ? 6.258 -7.488 -16.891 1 98.44 98 SER A CA 1
A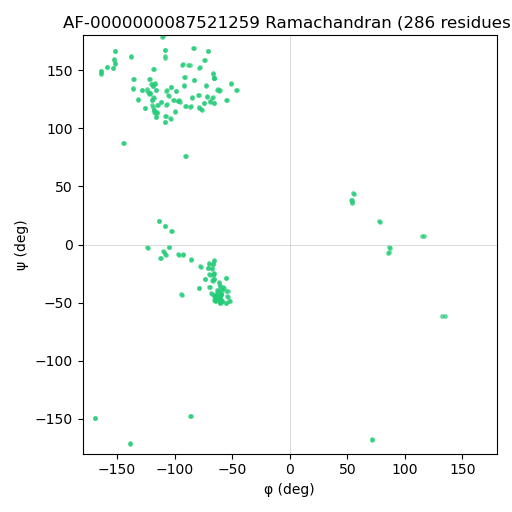TOM 732 C C . SER A 1 98 ? 5.016 -8.375 -16.984 1 98.44 98 SER A C 1
ATOM 734 O O . SER A 1 98 ? 4.68 -9.078 -16.031 1 98.44 98 SER A O 1
ATOM 736 N N . GLU A 1 99 ? 4.277 -8.375 -18.094 1 98.31 99 GLU A N 1
ATOM 737 C CA . GLU A 1 99 ? 3.031 -9.125 -18.188 1 98.31 99 GLU A CA 1
ATOM 738 C C . GLU A 1 99 ? 3.281 -10.625 -18.078 1 98.31 99 GLU A C 1
ATOM 740 O O . GLU A 1 99 ? 2.615 -11.32 -17.312 1 98.31 99 GLU A O 1
ATOM 745 N N . PRO A 1 100 ? 4.277 -11.188 -18.859 1 98.5 100 PRO A N 1
ATOM 746 C CA . PRO A 1 100 ? 4.551 -12.617 -18.703 1 98.5 100 PRO A CA 1
ATOM 747 C C . PRO A 1 100 ? 4.969 -12.977 -17.281 1 98.5 100 PRO A C 1
ATOM 749 O O . PRO A 1 100 ? 4.59 -14.031 -16.766 1 98.5 100 PRO A O 1
ATOM 752 N N . LEU A 1 101 ? 5.738 -12.148 -16.688 1 98.69 101 LEU A N 1
ATOM 753 C CA . LEU A 1 101 ? 6.195 -12.422 -15.32 1 98.69 101 LEU A CA 1
ATOM 754 C C . LEU A 1 101 ? 5.043 -12.305 -14.328 1 98.69 101 LEU A C 1
ATOM 756 O O . LEU A 1 101 ? 4.98 -13.062 -13.352 1 98.69 101 LEU A O 1
ATOM 760 N N . TYR A 1 102 ? 4.156 -11.383 -14.555 1 98.75 102 TYR A N 1
ATOM 761 C CA . TYR A 1 102 ? 2.947 -11.266 -13.75 1 98.75 102 TYR A CA 1
ATOM 762 C C . TYR A 1 102 ? 2.107 -12.539 -13.844 1 98.75 102 TYR A C 1
ATOM 764 O O . TYR A 1 102 ? 1.681 -13.086 -12.82 1 98.75 102 TYR A O 1
ATOM 772 N N . ASN A 1 103 ? 1.899 -12.961 -15.031 1 98.81 103 ASN A N 1
ATOM 773 C CA . ASN A 1 103 ? 1.136 -14.188 -15.258 1 98.81 103 ASN A CA 1
ATOM 774 C C . ASN A 1 103 ? 1.794 -15.391 -14.586 1 98.81 103 ASN A C 1
ATOM 776 O O . ASN A 1 103 ? 1.108 -16.234 -14.016 1 98.81 103 ASN A O 1
ATOM 780 N N . TYR A 1 104 ? 3.104 -15.445 -14.727 1 98.88 104 TYR A N 1
ATOM 781 C CA . TYR A 1 104 ? 3.84 -16.531 -14.078 1 98.88 104 TYR A CA 1
ATOM 782 C C . TYR A 1 104 ? 3.65 -16.484 -12.562 1 98.88 104 TYR A C 1
ATOM 784 O O . TYR A 1 104 ? 3.438 -17.516 -11.93 1 98.88 104 TYR A O 1
ATOM 792 N N . PHE A 1 105 ? 3.787 -15.312 -11.977 1 98.94 105 PHE A N 1
ATOM 793 C CA . PHE A 1 105 ? 3.588 -15.094 -10.547 1 98.94 105 PHE A CA 1
ATOM 794 C C . PHE A 1 105 ? 2.234 -15.641 -10.102 1 98.94 105 PHE A C 1
ATOM 796 O O . PHE A 1 105 ? 2.15 -16.391 -9.133 1 98.94 105 PHE A O 1
ATOM 803 N N . VAL A 1 106 ? 1.169 -15.312 -10.805 1 98.88 106 VAL A N 1
ATOM 804 C CA . VAL A 1 106 ? -0.198 -15.727 -10.5 1 98.88 106 VAL A CA 1
ATOM 805 C C . VAL A 1 106 ? -0.324 -17.25 -10.656 1 98.88 106 VAL A C 1
ATOM 807 O O . VAL A 1 106 ? -0.875 -17.922 -9.781 1 98.88 106 VAL A O 1
ATOM 810 N N . SER A 1 107 ? 0.172 -17.766 -11.766 1 98.88 107 SER A N 1
ATOM 811 C CA . SER A 1 107 ? 0.099 -19.203 -12.023 1 98.88 107 SER A CA 1
ATOM 812 C C . SER A 1 107 ? 0.823 -20 -10.938 1 98.88 107 SER A C 1
ATOM 814 O O . SER A 1 107 ? 0.348 -21.047 -10.508 1 98.88 107 SER A O 1
ATOM 816 N N . TYR A 1 108 ? 1.982 -19.484 -10.562 1 98.88 108 TYR A N 1
ATOM 817 C CA . TYR A 1 108 ? 2.766 -20.188 -9.547 1 98.88 108 TYR A CA 1
ATOM 818 C C . TYR A 1 108 ? 2.031 -20.203 -8.211 1 98.88 108 TYR A C 1
ATOM 820 O O . TYR A 1 108 ? 2.037 -21.203 -7.504 1 98.88 108 TYR A O 1
ATOM 828 N N . LEU A 1 109 ? 1.438 -19.078 -7.793 1 98.88 109 LEU A N 1
ATOM 829 C CA . LEU A 1 109 ? 0.614 -19.047 -6.59 1 98.88 109 LEU A CA 1
ATOM 830 C C . LEU A 1 109 ? -0.478 -20.109 -6.656 1 98.88 109 LEU A C 1
ATOM 832 O O . LEU A 1 109 ? -0.729 -20.812 -5.672 1 98.88 109 LEU A O 1
ATOM 836 N N . ARG A 1 110 ? -1.128 -20.188 -7.793 1 98.88 110 ARG A N 1
ATOM 837 C CA . ARG A 1 110 ? -2.172 -21.188 -7.969 1 98.88 110 ARG A CA 1
ATOM 838 C C . ARG A 1 110 ? -1.602 -22.594 -7.859 1 98.88 110 ARG A C 1
ATOM 840 O O . ARG A 1 110 ? -2.236 -23.484 -7.289 1 98.88 110 ARG A O 1
ATOM 847 N N . GLU A 1 111 ? -0.422 -22.812 -8.406 1 98.69 111 GLU A N 1
ATOM 848 C CA . GLU A 1 111 ? 0.254 -24.109 -8.305 1 98.69 111 GLU A CA 1
ATOM 849 C C . GLU A 1 111 ? 0.531 -24.469 -6.848 1 98.69 111 GLU A C 1
ATOM 851 O O . GLU A 1 111 ? 0.5 -25.641 -6.477 1 98.69 111 GLU A O 1
ATOM 856 N N . LEU A 1 112 ? 0.839 -23.453 -6.055 1 98.56 112 LEU A N 1
ATOM 857 C CA . LEU A 1 112 ? 1.088 -23.672 -4.633 1 98.56 112 LEU A CA 1
ATOM 858 C C . LEU A 1 112 ? -0.202 -24.031 -3.902 1 98.56 112 LEU A C 1
ATOM 860 O O . LEU A 1 112 ? -0.167 -24.469 -2.75 1 98.56 112 LEU A O 1
ATOM 864 N N . GLY A 1 113 ? -1.38 -23.766 -4.508 1 98.44 113 GLY A N 1
ATOM 865 C CA . GLY A 1 113 ? -2.662 -24.125 -3.926 1 98.44 113 GLY A CA 1
ATOM 866 C C . GLY A 1 113 ? -3.533 -22.938 -3.604 1 98.44 113 GLY A C 1
ATOM 867 O O . GLY A 1 113 ? -4.625 -23.078 -3.051 1 98.44 113 GLY A O 1
ATOM 868 N N . ALA A 1 114 ? -3.129 -21.781 -4 1 98.69 114 ALA A N 1
ATOM 869 C CA . ALA A 1 114 ? -3.854 -20.562 -3.641 1 98.69 114 ALA A CA 1
ATOM 870 C C . ALA A 1 114 ? -5.027 -20.328 -4.586 1 98.69 114 ALA A C 1
ATOM 872 O O . ALA A 1 114 ? -4.941 -20.625 -5.777 1 98.69 114 ALA A O 1
ATOM 873 N N . GLU A 1 115 ? -6.156 -19.844 -4.051 1 98.69 115 GLU A N 1
ATOM 874 C CA . GLU A 1 115 ? -7.184 -19.203 -4.859 1 98.69 115 GLU A CA 1
ATOM 875 C C . GLU A 1 115 ? -6.797 -17.766 -5.195 1 98.69 115 GLU A C 1
ATOM 877 O O . GLU A 1 115 ? -6.637 -16.938 -4.301 1 98.69 115 GLU A O 1
ATOM 882 N N . VAL A 1 116 ? -6.645 -17.5 -6.492 1 98.88 116 VAL A N 1
ATOM 883 C CA . VAL A 1 116 ? -6.133 -16.188 -6.879 1 98.88 116 VAL A CA 1
ATOM 884 C C . VAL A 1 116 ? -7.09 -15.531 -7.875 1 98.88 116 VAL A C 1
ATOM 886 O O . VAL A 1 116 ? -7.379 -16.094 -8.93 1 98.88 116 VAL A O 1
ATOM 889 N N . ALA A 1 117 ? -7.645 -14.422 -7.5 1 98.81 117 ALA A N 1
ATOM 890 C CA . ALA A 1 117 ? -8.336 -13.531 -8.43 1 98.81 117 ALA A CA 1
ATOM 891 C C . ALA A 1 117 ? -7.391 -12.453 -8.961 1 98.81 117 ALA A C 1
ATOM 893 O O . ALA A 1 117 ? -6.383 -12.141 -8.32 1 98.81 117 ALA A O 1
ATOM 894 N N . THR A 1 118 ? -7.695 -11.961 -10.109 1 98.69 118 THR A N 1
ATOM 895 C CA . THR A 1 118 ? -6.844 -10.953 -10.742 1 98.69 118 THR A CA 1
ATOM 896 C C . THR A 1 118 ? -7.688 -9.844 -11.367 1 98.69 118 THR A C 1
ATOM 898 O O . THR A 1 118 ? -8.914 -9.953 -11.43 1 98.69 118 THR A O 1
ATOM 901 N N . GLY A 1 119 ? -7.051 -8.742 -11.617 1 97.12 119 GLY A N 1
ATOM 902 C CA . GLY A 1 119 ? -7.625 -7.75 -12.516 1 97.12 119 GLY A CA 1
ATOM 903 C C . GLY A 1 119 ? -7.305 -8.008 -13.977 1 97.12 119 GLY A C 1
ATOM 904 O O . GLY A 1 119 ? -7.328 -9.148 -14.43 1 97.12 119 GLY A O 1
ATOM 905 N N . ARG A 1 120 ? -7.18 -6.895 -14.695 1 95.81 120 ARG A N 1
ATOM 906 C CA . ARG A 1 120 ? -6.742 -6.941 -16.094 1 95.81 120 ARG A CA 1
ATOM 907 C C . ARG A 1 120 ? -5.43 -6.191 -16.281 1 95.81 120 ARG A C 1
ATOM 909 O O . ARG A 1 120 ? -5.379 -4.969 -16.125 1 95.81 120 ARG A O 1
ATOM 916 N N . PHE A 1 121 ? -4.398 -6.918 -16.656 1 95 121 PHE A N 1
ATOM 917 C CA . PHE A 1 121 ? -3.068 -6.332 -16.797 1 95 121 PHE A CA 1
ATOM 918 C C . PHE A 1 121 ? -3.096 -5.141 -17.734 1 95 121 PHE A C 1
ATOM 920 O O . PHE A 1 121 ? -3.611 -5.238 -18.859 1 95 121 PHE A O 1
ATOM 927 N N . GLY A 1 122 ? -2.609 -3.988 -17.219 1 89.19 122 GLY A N 1
ATOM 928 C CA . GLY A 1 122 ? -2.439 -2.811 -18.047 1 89.19 122 GLY A CA 1
ATOM 929 C C . GLY A 1 122 ? -3.705 -1.981 -18.172 1 89.19 122 GLY A C 1
ATOM 930 O O . GLY A 1 122 ? -3.674 -0.87 -18.703 1 89.19 122 GLY A O 1
ATOM 931 N N . ALA A 1 123 ? -4.809 -2.445 -17.688 1 92 123 ALA A N 1
ATOM 932 C CA . ALA A 1 123 ? -6.086 -1.747 -17.812 1 92 123 ALA A CA 1
ATOM 933 C C . ALA A 1 123 ? -6.281 -0.744 -16.672 1 92 123 ALA A C 1
ATOM 935 O O . ALA A 1 123 ? -5.684 -0.884 -15.602 1 92 123 ALA A O 1
ATOM 936 N N . MET A 1 124 ? -7.102 0.292 -16.969 1 94.12 124 MET A N 1
ATOM 937 C CA . MET A 1 124 ? -7.605 1.131 -15.883 1 94.12 124 MET A CA 1
ATOM 938 C C . MET A 1 124 ? -8.555 0.346 -14.984 1 94.12 124 MET A C 1
ATOM 940 O O . MET A 1 124 ? -9.523 -0.245 -15.469 1 94.12 124 MET A O 1
ATOM 944 N N . MET A 1 125 ? -8.297 0.344 -13.695 1 97.44 125 MET A N 1
ATOM 945 C CA . MET A 1 125 ? -9.039 -0.475 -12.75 1 97.44 125 MET A CA 1
ATOM 946 C C . MET A 1 125 ? -9.391 0.323 -11.5 1 97.44 125 MET A C 1
ATOM 948 O O . MET A 1 125 ? -8.609 1.173 -11.062 1 97.44 125 MET A O 1
ATOM 952 N N . GLU A 1 126 ? -10.523 0.081 -11 1 98.5 126 GLU A N 1
ATOM 953 C CA . GLU A 1 126 ? -10.898 0.494 -9.648 1 98.5 126 GLU A CA 1
ATOM 954 C C . GLU A 1 126 ? -10.781 -0.665 -8.664 1 98.5 126 GLU A C 1
ATOM 956 O O . GLU A 1 126 ? -11.508 -1.655 -8.773 1 98.5 126 GLU A O 1
ATOM 961 N N . VAL A 1 127 ? -9.883 -0.567 -7.754 1 98.75 127 VAL A N 1
ATOM 962 C CA . VAL A 1 127 ? -9.68 -1.616 -6.758 1 98.75 127 VAL A CA 1
ATOM 963 C C . VAL A 1 127 ? -10.289 -1.187 -5.426 1 98.75 127 VAL A C 1
ATOM 965 O O . VAL A 1 127 ? -9.75 -0.307 -4.746 1 98.75 127 VAL A O 1
ATOM 968 N N . SER A 1 128 ? -11.367 -1.786 -5.047 1 98.81 128 SER A N 1
ATOM 969 C CA . SER A 1 128 ? -12.023 -1.507 -3.773 1 98.81 128 SER A CA 1
ATOM 970 C C . SER A 1 128 ? -11.656 -2.549 -2.723 1 98.81 128 SER A C 1
ATOM 972 O O . SER A 1 128 ? -11.641 -3.748 -3.008 1 98.81 128 SER A O 1
ATOM 974 N N . LEU A 1 129 ? -11.297 -2.061 -1.55 1 98.75 129 LEU A N 1
ATOM 975 C CA . LEU A 1 129 ? -11 -3.012 -0.485 1 98.75 129 LEU A CA 1
ATOM 976 C C . LEU A 1 129 ? -11.281 -2.402 0.883 1 98.75 129 LEU A C 1
ATOM 978 O O . LEU A 1 129 ? -11.383 -1.18 1.016 1 98.75 129 LEU A O 1
ATOM 982 N N . THR A 1 130 ? -11.523 -3.227 1.842 1 98.75 130 THR A N 1
ATOM 983 C CA . THR A 1 130 ? -11.477 -2.879 3.258 1 98.75 130 THR A CA 1
ATOM 984 C C . THR A 1 130 ? -10.258 -3.514 3.926 1 98.75 130 THR A C 1
ATOM 986 O O . THR A 1 130 ? -10.211 -4.73 4.105 1 98.75 130 THR A O 1
ATOM 989 N N . ASN A 1 131 ? -9.219 -2.674 4.211 1 98.38 131 ASN A N 1
ATOM 990 C CA . ASN A 1 131 ? -8 -3.08 4.902 1 98.38 131 ASN A CA 1
ATOM 991 C C . ASN A 1 131 ? -8.227 -3.217 6.406 1 98.38 131 ASN A C 1
ATOM 993 O O . ASN A 1 131 ? -8.492 -2.229 7.09 1 98.38 131 ASN A O 1
ATOM 997 N N . SER A 1 132 ? -8.07 -4.441 6.898 1 96 132 SER A N 1
ATOM 998 C CA . SER A 1 132 ? -8.453 -4.75 8.273 1 96 132 SER A CA 1
ATOM 999 C C . SER A 1 132 ? -7.246 -4.676 9.203 1 96 132 SER A C 1
ATOM 1001 O O . SER A 1 132 ? -6.219 -5.309 8.953 1 96 132 SER A O 1
ATOM 1003 N N . GLY A 1 133 ? -7.453 -3.854 10.18 1 88.94 133 GLY A N 1
ATOM 1004 C CA . GLY A 1 133 ? -6.375 -3.75 11.148 1 88.94 133 GLY A CA 1
ATOM 1005 C C . GLY A 1 133 ? -6.004 -2.316 11.484 1 88.94 133 GLY A C 1
ATOM 1006 O O . GLY A 1 133 ? -6.121 -1.89 12.633 1 88.94 133 GLY A O 1
ATOM 1007 N N . PRO A 1 134 ? -5.48 -1.408 10.312 1 95.81 134 PRO A N 1
ATOM 1008 C CA . PRO A 1 134 ? -5.133 -2.055 9.047 1 95.81 134 PRO A CA 1
ATOM 1009 C C . PRO A 1 134 ? -3.762 -2.729 9.086 1 95.81 134 PRO A C 1
ATOM 1011 O O . PRO A 1 134 ? -2.902 -2.344 9.883 1 95.81 134 PRO A O 1
ATOM 1014 N N . VAL A 1 135 ? -3.547 -3.762 8.305 1 97.62 135 VAL A N 1
ATOM 1015 C CA . VAL A 1 135 ? -2.271 -4.453 8.133 1 97.62 135 VAL A CA 1
ATOM 1016 C C . VAL A 1 135 ? -1.799 -4.312 6.684 1 97.62 135 VAL A C 1
ATOM 1018 O O . VAL A 1 135 ? -2.439 -4.828 5.766 1 97.62 135 VAL A O 1
ATOM 1021 N N . THR A 1 136 ? -0.744 -3.633 6.449 1 98.56 136 THR A N 1
ATOM 1022 C CA . THR A 1 136 ? -0.1 -3.465 5.152 1 98.56 136 THR A CA 1
ATOM 1023 C C . THR A 1 136 ? 1.402 -3.709 5.258 1 98.56 136 THR A C 1
ATOM 1025 O O . THR A 1 136 ? 2.084 -3.078 6.07 1 98.56 136 THR A O 1
ATOM 1028 N N . LEU A 1 137 ? 1.942 -4.594 4.488 1 98.56 137 LEU A N 1
ATOM 1029 C CA . LEU A 1 137 ? 3.369 -4.898 4.477 1 98.56 137 LEU A CA 1
ATOM 1030 C C . LEU A 1 137 ? 3.979 -4.598 3.113 1 98.56 137 LEU A C 1
ATOM 1032 O O . LEU A 1 137 ? 3.289 -4.656 2.092 1 98.56 137 LEU A O 1
ATOM 1036 N N . LEU A 1 138 ? 5.223 -4.27 3.188 1 98.5 138 LEU A N 1
ATOM 1037 C CA . LEU A 1 138 ? 6.043 -4.184 1.985 1 98.5 138 LEU A CA 1
ATOM 1038 C C . LEU A 1 138 ? 6.91 -5.43 1.828 1 98.5 138 LEU A C 1
ATOM 1040 O O . LEU A 1 138 ? 7.629 -5.812 2.752 1 98.5 138 LEU A O 1
ATOM 1044 N N . VAL A 1 139 ? 6.797 -6.078 0.717 1 98.5 139 VAL A N 1
ATOM 1045 C CA . VAL A 1 139 ? 7.652 -7.207 0.369 1 98.5 139 VAL A CA 1
ATOM 1046 C C . VAL A 1 139 ? 8.5 -6.859 -0.853 1 98.5 139 VAL A C 1
ATOM 1048 O O . VAL A 1 139 ? 7.965 -6.633 -1.941 1 98.5 139 VAL A O 1
ATOM 1051 N N . ASP A 1 140 ? 9.711 -6.773 -0.674 1 97.81 140 ASP A N 1
ATOM 1052 C CA . ASP A 1 140 ? 10.672 -6.457 -1.727 1 97.81 140 ASP A CA 1
ATOM 1053 C C . ASP A 1 140 ? 11.68 -7.586 -1.909 1 97.81 140 ASP A C 1
ATOM 1055 O O . ASP A 1 140 ? 12.359 -7.977 -0.959 1 97.81 140 ASP A O 1
ATOM 1059 N N . SER A 1 141 ? 11.766 -8.078 -3.127 1 97.75 141 SER A N 1
ATOM 1060 C CA . SER A 1 141 ? 12.68 -9.18 -3.406 1 97.75 141 SER A CA 1
ATOM 1061 C C . SER A 1 141 ? 14.109 -8.836 -2.996 1 97.75 141 SER A C 1
ATOM 1063 O O . SER A 1 141 ? 14.875 -9.711 -2.607 1 97.75 141 SER A O 1
ATOM 1065 N N . ALA A 1 142 ? 14.547 -7.527 -3.004 1 94.56 142 ALA A N 1
ATOM 1066 C CA . ALA A 1 142 ? 15.891 -7.074 -2.639 1 94.56 142 ALA A CA 1
ATOM 1067 C C . ALA A 1 142 ? 16.156 -7.285 -1.151 1 94.56 142 ALA A C 1
ATOM 1069 O O . ALA A 1 142 ? 17.312 -7.34 -0.722 1 94.56 142 ALA A O 1
ATOM 1070 N N . ASP A 1 143 ? 15.086 -7.422 -0.372 1 93.19 143 ASP A N 1
ATOM 1071 C CA . ASP A 1 143 ? 15.211 -7.594 1.072 1 93.19 143 ASP A CA 1
ATOM 1072 C C . ASP A 1 143 ? 15.148 -9.07 1.459 1 93.19 143 ASP A C 1
ATOM 1074 O O . ASP A 1 143 ? 15.344 -9.422 2.625 1 93.19 143 ASP A O 1
ATOM 1078 N N . LEU A 1 144 ? 14.828 -9.93 0.517 1 94.38 144 LEU A N 1
ATOM 1079 C CA . LEU A 1 144 ? 14.688 -11.352 0.797 1 94.38 144 LEU A CA 1
ATOM 1080 C C . LEU A 1 144 ? 16.016 -12.078 0.571 1 94.38 144 LEU A C 1
ATOM 1082 O O . LEU A 1 144 ? 16.797 -11.688 -0.293 1 94.38 144 LEU A O 1
ATOM 1086 N N . PRO A 1 145 ? 16.312 -13.102 1.4 1 89 145 PRO A N 1
ATOM 1087 C CA . PRO A 1 145 ? 17.562 -13.836 1.245 1 89 145 PRO A CA 1
ATOM 1088 C C . PRO A 1 145 ? 17.672 -14.531 -0.109 1 89 145 PRO A C 1
ATOM 1090 O O . PRO A 1 145 ? 16.656 -14.836 -0.736 1 89 145 PRO A O 1
ATOM 1093 N N . MET B 1 1 ? 11.023 7.449 7.77 1 98.56 1 MET B N 1
ATOM 1094 C CA . MET B 1 1 ? 9.57 7.504 7.598 1 98.56 1 MET B CA 1
ATOM 1095 C C . MET B 1 1 ? 9.164 6.973 6.227 1 98.56 1 MET B C 1
ATOM 1097 O O . MET B 1 1 ? 9.773 7.324 5.215 1 98.56 1 MET B O 1
ATOM 1101 N N . ARG B 1 2 ? 8.172 5.977 6.23 1 98.25 2 ARG B N 1
ATOM 1102 C CA . ARG B 1 2 ? 7.695 5.359 4.996 1 98.25 2 ARG B CA 1
ATOM 1103 C C . ARG B 1 2 ? 6.188 5.543 4.844 1 98.25 2 ARG B C 1
ATOM 1105 O O . ARG B 1 2 ? 5.445 5.469 5.828 1 98.25 2 ARG B O 1
ATOM 1112 N N . ALA B 1 3 ? 5.816 5.762 3.592 1 98.88 3 ALA B N 1
ATOM 1113 C CA . ALA B 1 3 ? 4.383 5.902 3.342 1 98.88 3 ALA B CA 1
ATOM 1114 C C . ALA B 1 3 ? 3.965 5.129 2.096 1 98.88 3 ALA B C 1
ATOM 1116 O O . ALA B 1 3 ? 4.695 5.098 1.102 1 98.88 3 ALA B O 1
ATOM 1117 N N . VAL B 1 4 ? 2.91 4.414 2.186 1 98.88 4 VAL B N 1
ATOM 1118 C CA . VAL B 1 4 ? 2.156 3.967 1.021 1 98.88 4 VAL B CA 1
ATOM 1119 C C . VAL B 1 4 ? 1.075 4.992 0.679 1 98.88 4 VAL B C 1
ATOM 1121 O O . VAL B 1 4 ? 0.217 5.297 1.51 1 98.88 4 VAL B O 1
ATOM 1124 N N . VAL B 1 5 ? 1.145 5.547 -0.498 1 98.88 5 VAL B N 1
ATOM 1125 C CA . VAL B 1 5 ? 0.215 6.582 -0.943 1 98.88 5 VAL B CA 1
ATOM 1126 C C . VAL B 1 5 ? -0.668 6.035 -2.062 1 98.88 5 VAL B C 1
ATOM 1128 O O . VAL B 1 5 ? -0.166 5.602 -3.104 1 98.88 5 VAL B O 1
ATOM 1131 N N . GLN B 1 6 ? -1.977 6.09 -1.848 1 98.81 6 GLN B N 1
ATOM 1132 C CA . GLN B 1 6 ? -2.92 5.559 -2.826 1 98.81 6 GLN B CA 1
ATOM 1133 C C . GLN B 1 6 ? -3.893 6.637 -3.295 1 98.81 6 GLN B C 1
ATOM 1135 O O . GLN B 1 6 ? -4.461 7.367 -2.479 1 98.81 6 GLN B O 1
ATOM 1140 N N . VAL B 1 7 ? -4.051 6.789 -4.582 1 98.75 7 VAL B N 1
ATOM 1141 C CA . VAL B 1 7 ? -5.086 7.656 -5.137 1 98.75 7 VAL B CA 1
ATOM 1142 C C . VAL B 1 7 ? -6.449 6.988 -5 1 98.75 7 VAL B C 1
ATOM 1144 O O . VAL B 1 7 ? -6.668 5.895 -5.527 1 98.75 7 VAL B O 1
ATOM 1147 N N . ALA B 1 8 ? -7.375 7.668 -4.312 1 98.69 8 ALA B N 1
ATOM 1148 C CA . ALA B 1 8 ? -8.648 7.031 -3.996 1 98.69 8 ALA B CA 1
ATOM 1149 C C . ALA B 1 8 ? -9.82 7.91 -4.43 1 98.69 8 ALA B C 1
ATOM 1151 O O . ALA B 1 8 ? -9.828 9.117 -4.172 1 98.69 8 ALA B O 1
ATOM 1152 N N . SER B 1 9 ? -10.75 7.336 -5.07 1 98.19 9 SER B N 1
ATOM 1153 C CA . SER B 1 9 ? -11.977 8.055 -5.387 1 98.19 9 SER B CA 1
ATOM 1154 C C . SER B 1 9 ? -12.852 8.234 -4.148 1 98.19 9 SER B C 1
ATOM 1156 O O . SER B 1 9 ? -13.617 9.195 -4.059 1 98.19 9 SER B O 1
ATOM 1158 N N . GLN B 1 10 ? -12.781 7.367 -3.268 1 98.56 10 GLN B N 1
ATOM 1159 C CA . GLN B 1 10 ? -13.438 7.414 -1.967 1 98.56 10 GLN B CA 1
ATOM 1160 C C . GLN B 1 10 ? -12.672 6.598 -0.93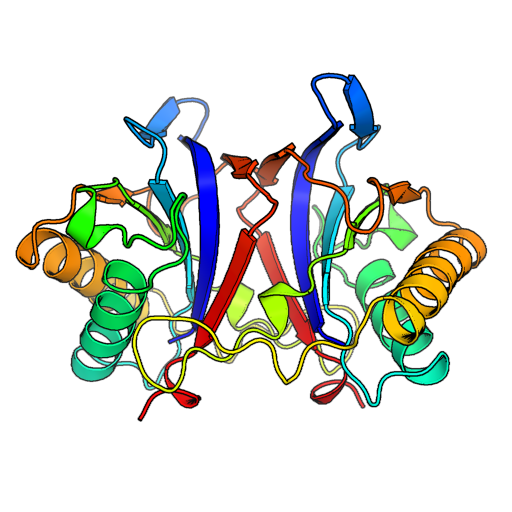 1 98.56 10 GLN B C 1
ATOM 1162 O O . GLN B 1 10 ? -11.977 5.645 -1.276 1 98.56 10 GLN B O 1
ATOM 1167 N N . ALA B 1 11 ? -12.789 6.992 0.323 1 98.81 11 ALA B N 1
ATOM 1168 C CA . ALA B 1 11 ? -12.156 6.254 1.413 1 98.81 11 ALA B CA 1
ATOM 1169 C C . ALA B 1 11 ? -12.742 6.664 2.764 1 98.81 11 ALA B C 1
ATOM 1171 O O . ALA B 1 11 ? -13.172 7.805 2.941 1 98.81 11 ALA B O 1
ATOM 1172 N N . LYS B 1 12 ? -12.758 5.77 3.654 1 98.81 12 LYS B N 1
ATOM 1173 C CA . LYS B 1 12 ? -13.188 6.027 5.023 1 98.81 12 LYS B CA 1
ATOM 1174 C C . LYS B 1 12 ? -12.516 5.074 6.004 1 98.81 12 LYS B C 1
ATOM 1176 O O . LYS B 1 12 ? -12.016 4.02 5.605 1 98.81 12 LYS B O 1
ATOM 1181 N N . VAL B 1 13 ? -12.492 5.465 7.23 1 98.75 13 VAL B N 1
ATOM 1182 C CA . VAL B 1 13 ? -11.977 4.629 8.312 1 98.75 13 VAL B CA 1
ATOM 1183 C C . VAL B 1 13 ? -13.039 4.465 9.391 1 98.75 13 VAL B C 1
ATOM 1185 O O . VAL B 1 13 ? -13.695 5.434 9.781 1 98.75 13 VAL B O 1
ATOM 1188 N N . GLU B 1 14 ? -13.188 3.262 9.789 1 98.56 14 GLU B N 1
ATOM 1189 C CA . GLU B 1 14 ? -14.148 2.932 10.828 1 98.56 14 GLU B CA 1
ATOM 1190 C C . GLU B 1 14 ? -13.461 2.314 12.047 1 98.56 14 GLU B C 1
ATOM 1192 O O . GLU B 1 14 ? -12.531 1.515 11.898 1 98.56 14 GLU B O 1
ATOM 1197 N N . VAL B 1 15 ? -13.852 2.729 13.188 1 97.12 15 VAL B N 1
ATOM 1198 C CA . VAL B 1 15 ? -13.469 2.129 14.469 1 97.12 15 VAL B CA 1
ATOM 1199 C C . VAL B 1 15 ? -14.719 1.632 15.195 1 97.12 15 VAL B C 1
ATOM 1201 O O . VAL B 1 15 ? -15.617 2.416 15.5 1 97.12 15 VAL B O 1
ATOM 1204 N N . GLU B 1 16 ? -14.75 0.366 15.445 1 94.94 16 GLU B N 1
ATOM 1205 C CA . GLU B 1 16 ? -15.906 -0.237 16.109 1 94.94 16 GLU B CA 1
ATOM 1206 C C . GLU B 1 16 ? -17.203 0.118 15.391 1 94.94 16 GLU B C 1
ATOM 1208 O O . GLU B 1 16 ? -18.172 0.546 16.016 1 94.94 16 GLU B O 1
ATOM 1213 N N . GLY B 1 17 ? -17.109 0.145 14.164 1 95.31 17 GLY B N 1
ATOM 1214 C CA . GLY B 1 17 ? -18.297 0.32 13.344 1 95.31 17 GLY B CA 1
ATOM 1215 C C . GLY B 1 17 ? -18.656 1.776 13.117 1 95.31 17 GLY B C 1
ATOM 1216 O O . GLY B 1 17 ? -19.609 2.082 12.398 1 95.31 17 GLY B O 1
ATOM 1217 N N . THR B 1 18 ? -17.938 2.695 13.695 1 97.62 18 THR B N 1
ATOM 1218 C CA . THR B 1 18 ? -18.188 4.125 13.547 1 97.62 18 THR B CA 1
ATOM 1219 C C . THR B 1 18 ? -17.156 4.77 12.625 1 97.62 18 THR B C 1
ATOM 1221 O O . THR B 1 18 ? -15.953 4.598 12.82 1 97.62 18 THR B O 1
ATOM 1224 N N . VAL B 1 19 ? -17.688 5.473 11.656 1 98.25 19 VAL B N 1
ATOM 1225 C CA . VAL B 1 19 ? -16.781 6.195 10.773 1 98.25 19 VAL B CA 1
ATOM 1226 C C . VAL B 1 19 ? -16.125 7.34 11.531 1 98.25 19 VAL B C 1
ATOM 1228 O O . VAL B 1 19 ? -16.812 8.219 12.062 1 98.25 19 VAL B O 1
ATOM 1231 N N . VAL B 1 20 ? -14.836 7.387 11.594 1 98.38 20 VAL B N 1
ATOM 1232 C CA . VAL B 1 20 ? -14.148 8.414 12.359 1 98.38 20 VAL B CA 1
ATOM 1233 C C . VAL B 1 20 ? -13.406 9.359 11.414 1 98.38 20 VAL B C 1
ATOM 1235 O O . VAL B 1 20 ? -12.945 10.422 11.836 1 98.38 20 VAL B O 1
ATOM 1238 N N . GLY B 1 21 ? -13.297 9 10.172 1 98.5 21 GLY B N 1
ATOM 1239 C CA . GLY B 1 21 ? -12.672 9.805 9.133 1 98.5 21 GLY B CA 1
ATOM 1240 C C . GLY B 1 21 ? -13.016 9.344 7.73 1 98.5 21 GLY B C 1
ATOM 1241 O O . GLY B 1 21 ? -13.25 8.156 7.504 1 98.5 21 GLY B O 1
ATOM 1242 N N . GLU B 1 22 ? -13.102 10.258 6.832 1 98.69 22 GLU B N 1
ATOM 1243 C CA . GLU B 1 22 ? -13.383 9.906 5.445 1 98.69 22 GLU B CA 1
ATOM 1244 C C . GLU B 1 22 ? -12.93 11.008 4.492 1 98.69 22 GLU B C 1
ATOM 1246 O O . GLU B 1 22 ? -12.773 12.164 4.898 1 98.69 22 GLU B O 1
ATOM 1251 N N . LEU B 1 23 ? -12.617 10.602 3.291 1 98.62 23 LEU B N 1
ATOM 1252 C CA . LEU B 1 23 ? -12.359 11.594 2.248 1 98.62 23 LEU B CA 1
ATOM 1253 C C . LEU B 1 23 ? -13.656 12.266 1.814 1 98.62 23 LEU B C 1
ATOM 1255 O O . LEU B 1 23 ? -14.625 11.594 1.458 1 98.62 23 LEU B O 1
ATOM 1259 N N . GLY B 1 24 ? -13.703 13.594 1.819 1 96.81 24 GLY B N 1
ATOM 1260 C CA . GLY B 1 24 ? -14.867 14.32 1.341 1 96.81 24 GLY B CA 1
ATOM 1261 C C . GLY B 1 24 ? -14.953 14.383 -0.173 1 96.81 24 GLY B C 1
ATOM 1262 O O . GLY B 1 24 ? -16 14.727 -0.728 1 96.81 24 GLY B O 1
ATOM 1263 N N . ALA B 1 25 ? -14 14.172 -0.853 1 97.75 25 ALA B N 1
ATOM 1264 C CA . ALA B 1 25 ? -13.805 14.133 -2.299 1 97.75 25 ALA B CA 1
ATOM 1265 C C . ALA B 1 25 ? -12.656 13.195 -2.668 1 97.75 25 ALA B C 1
ATOM 1267 O O . ALA B 1 25 ? -11.93 12.711 -1.793 1 97.75 25 ALA B O 1
ATOM 1268 N N . PRO B 1 26 ? -12.539 12.852 -3.959 1 98 26 PRO B N 1
ATOM 1269 C CA . PRO B 1 26 ? -11.367 12.062 -4.34 1 98 26 PRO B CA 1
ATOM 1270 C C . PRO B 1 26 ? -10.055 12.672 -3.838 1 98 26 PRO B C 1
ATOM 1272 O O . PRO B 1 26 ? -9.898 13.898 -3.836 1 98 26 PRO B O 1
ATOM 1275 N N . GLY B 1 27 ? -9.172 11.867 -3.361 1 98.62 27 GLY B N 1
ATOM 1276 C CA . GLY B 1 27 ? -7.938 12.336 -2.758 1 98.62 27 GLY B CA 1
ATOM 1277 C C . GLY B 1 27 ? -6.938 11.227 -2.504 1 98.62 27 GLY B C 1
ATOM 1278 O O . GLY B 1 27 ? -6.789 10.32 -3.326 1 98.62 27 GLY B O 1
ATOM 1279 N N . LEU B 1 28 ? -6.125 11.383 -1.449 1 98.88 28 LEU B N 1
ATOM 1280 C CA . LEU B 1 28 ? -5.051 10.438 -1.168 1 98.88 28 LEU B CA 1
ATOM 1281 C C . LEU B 1 28 ? -5.293 9.727 0.158 1 98.88 28 LEU B C 1
ATOM 1283 O O . LEU B 1 28 ? -5.719 10.344 1.135 1 98.88 28 LEU B O 1
ATOM 1287 N N . VAL B 1 29 ? -5.145 8.461 0.126 1 98.94 29 VAL B N 1
ATOM 1288 C CA . VAL B 1 29 ? -5 7.703 1.362 1 98.94 29 VAL B CA 1
ATOM 1289 C C . VAL B 1 29 ? -3.521 7.441 1.64 1 98.94 29 VAL B C 1
ATOM 1291 O O . VAL B 1 29 ? -2.809 6.906 0.786 1 98.94 29 VAL B O 1
ATOM 1294 N N . VAL B 1 30 ? -3.055 7.848 2.793 1 98.94 30 VAL B N 1
ATOM 1295 C CA . VAL B 1 30 ? -1.654 7.719 3.184 1 98.94 30 VAL B CA 1
ATOM 1296 C C . VAL B 1 30 ? -1.536 6.785 4.387 1 98.94 30 VAL B C 1
ATOM 1298 O O . VAL B 1 30 ? -2.041 7.086 5.469 1 98.94 30 VAL B O 1
ATOM 1301 N N . LEU B 1 31 ? -0.99 5.629 4.184 1 98.81 31 LEU B N 1
ATOM 1302 C CA . LEU B 1 31 ? -0.549 4.77 5.277 1 98.81 31 LEU B CA 1
ATOM 1303 C C . LEU B 1 31 ? 0.873 5.121 5.707 1 98.81 31 LEU B C 1
ATOM 1305 O O . LEU B 1 31 ? 1.811 4.996 4.914 1 98.81 31 LEU B O 1
ATOM 1309 N N . LEU B 1 32 ? 1.05 5.523 6.926 1 98.81 32 LEU B N 1
ATOM 1310 C CA . LEU B 1 32 ? 2.301 6.137 7.359 1 98.81 32 LEU B CA 1
ATOM 1311 C C . LEU B 1 32 ? 3.008 5.262 8.391 1 98.81 32 LEU B C 1
ATOM 1313 O O . LEU B 1 32 ? 2.453 4.973 9.453 1 98.81 32 LEU B O 1
ATOM 1317 N N . GLY B 1 33 ? 4.215 4.844 8.07 1 98.69 33 GLY B N 1
ATOM 1318 C CA . GLY B 1 33 ? 5.09 4.148 9 1 98.69 33 GLY B CA 1
ATOM 1319 C C . GLY B 1 33 ? 6.184 5.031 9.562 1 98.69 33 GLY B C 1
ATOM 1320 O O . GLY B 1 33 ? 6.828 5.781 8.828 1 98.69 33 GLY B O 1
ATOM 1321 N N . ILE B 1 34 ? 6.41 4.953 10.844 1 98.75 34 ILE B N 1
ATOM 1322 C CA . ILE B 1 34 ? 7.395 5.773 11.539 1 98.75 34 ILE B CA 1
ATOM 1323 C C . ILE B 1 34 ? 8.414 4.875 12.234 1 98.75 34 ILE B C 1
ATOM 1325 O O . ILE B 1 34 ? 8.047 3.912 12.906 1 98.75 34 ILE B O 1
ATOM 1329 N N . THR B 1 35 ? 9.703 5.148 12.031 1 98.31 35 THR B N 1
ATOM 1330 C CA . THR B 1 35 ? 10.766 4.375 12.664 1 98.31 35 THR B CA 1
ATOM 1331 C C . THR B 1 35 ? 11.492 5.211 13.719 1 98.31 35 THR B C 1
ATOM 1333 O O . THR B 1 35 ? 11.156 6.379 13.922 1 98.31 35 THR B O 1
ATOM 1336 N N . HIS B 1 36 ? 12.477 4.637 14.398 1 97.88 36 HIS B N 1
ATOM 1337 C CA . HIS B 1 36 ? 13.109 5.172 15.602 1 97.88 36 HIS B CA 1
ATOM 1338 C C . HIS B 1 36 ? 13.867 6.461 15.297 1 97.88 36 HIS B C 1
ATOM 1340 O O . HIS B 1 36 ? 13.969 7.344 16.156 1 97.88 36 HIS B O 1
ATOM 1346 N N . GLU B 1 37 ? 14.359 6.621 14.141 1 97.12 37 GLU B N 1
ATOM 1347 C CA . GLU B 1 37 ? 15.242 7.73 13.797 1 97.12 37 GLU B CA 1
ATOM 1348 C C . GLU B 1 37 ? 14.445 8.906 13.234 1 97.12 37 GLU B C 1
ATOM 1350 O O . GLU B 1 37 ? 15.008 9.984 13.016 1 97.12 37 GLU B O 1
ATOM 1355 N N . ASP B 1 38 ? 13.227 8.719 12.984 1 98.5 38 ASP B N 1
ATOM 1356 C CA . ASP B 1 38 ? 12.422 9.781 12.398 1 98.5 38 ASP B CA 1
ATOM 1357 C C . ASP B 1 38 ? 12.273 10.953 13.359 1 98.5 38 ASP B C 1
ATOM 1359 O O . ASP B 1 38 ? 12.18 10.766 14.57 1 98.5 38 ASP B O 1
ATOM 1363 N N . ASP B 1 39 ? 12.281 12.141 12.828 1 98.44 39 ASP B N 1
ATOM 1364 C CA . ASP B 1 39 ? 12.031 13.367 13.578 1 98.44 39 ASP B CA 1
ATOM 1365 C C . ASP B 1 39 ? 11.141 14.328 12.781 1 98.44 39 ASP B C 1
ATOM 1367 O O . ASP B 1 39 ? 10.57 13.945 11.766 1 98.44 39 ASP B O 1
ATOM 1371 N N . GLN B 1 40 ? 11.016 15.5 13.289 1 98.62 40 GLN B N 1
ATOM 1372 C CA . GLN B 1 40 ? 10.102 16.453 12.664 1 98.62 40 GLN B CA 1
ATOM 1373 C C . GLN B 1 40 ? 10.602 16.875 11.281 1 98.62 40 GLN B C 1
ATOM 1375 O O . GLN B 1 40 ? 9.805 17.141 10.391 1 98.62 40 GLN B O 1
ATOM 1380 N N . VAL B 1 41 ? 11.945 16.891 11.117 1 98.38 41 VAL B N 1
ATOM 1381 C CA . VAL B 1 41 ? 12.516 17.266 9.828 1 98.38 41 VAL B CA 1
ATOM 1382 C C . VAL B 1 41 ? 12.117 16.234 8.773 1 98.38 41 VAL B C 1
ATOM 1384 O O . VAL B 1 41 ? 11.68 16.594 7.68 1 98.38 41 VAL B O 1
ATOM 1387 N N . THR B 1 42 ? 12.25 14.953 9.125 1 98.31 42 THR B N 1
ATOM 1388 C CA . THR B 1 42 ? 11.859 13.875 8.227 1 98.31 42 THR B CA 1
ATOM 1389 C C . THR B 1 42 ? 10.359 13.922 7.941 1 98.31 42 THR B C 1
ATOM 1391 O O . THR B 1 42 ? 9.938 13.727 6.805 1 98.31 42 THR B O 1
ATOM 1394 N N . ALA B 1 43 ? 9.562 14.195 8.953 1 98.75 43 ALA B N 1
ATOM 1395 C CA . ALA B 1 43 ? 8.109 14.266 8.805 1 98.75 43 ALA B CA 1
ATOM 1396 C C . ALA B 1 43 ? 7.719 15.359 7.816 1 98.75 43 ALA B C 1
ATOM 1398 O O . ALA B 1 43 ? 6.859 15.148 6.957 1 98.75 43 ALA B O 1
ATOM 1399 N N . ARG B 1 44 ? 8.336 16.516 7.961 1 98.62 44 ARG B N 1
ATOM 1400 C CA . ARG B 1 44 ? 8.023 17.625 7.062 1 98.62 44 ARG B CA 1
ATOM 1401 C C . ARG B 1 44 ? 8.375 17.281 5.621 1 98.62 44 ARG B C 1
ATOM 1403 O O . ARG B 1 44 ? 7.605 17.562 4.699 1 98.62 44 ARG B O 1
ATOM 1410 N N . LYS B 1 45 ? 9.539 16.688 5.461 1 98.19 45 LYS B N 1
ATOM 1411 C CA . LYS B 1 45 ? 10.023 16.328 4.133 1 98.19 45 LYS B CA 1
ATOM 1412 C C . LYS B 1 45 ? 9.055 15.367 3.441 1 98.19 45 LYS B C 1
ATOM 1414 O O . LYS B 1 45 ? 8.703 15.562 2.275 1 98.19 45 LYS B O 1
ATOM 1419 N N . VAL B 1 46 ? 8.648 14.359 4.117 1 98.69 46 VAL B N 1
ATOM 1420 C CA . VAL B 1 46 ? 7.758 13.352 3.555 1 98.69 46 VAL B CA 1
ATOM 1421 C C . VAL B 1 46 ? 6.379 13.961 3.307 1 98.69 46 VAL B C 1
ATOM 1423 O O . VAL B 1 46 ? 5.766 13.727 2.264 1 98.69 46 VAL B O 1
ATOM 1426 N N . ALA B 1 47 ? 5.875 14.781 4.254 1 98.88 47 ALA B N 1
ATOM 1427 C CA . ALA B 1 47 ? 4.574 15.43 4.125 1 98.88 47 ALA B CA 1
ATOM 1428 C C . ALA B 1 47 ? 4.531 16.328 2.885 1 98.88 47 ALA B C 1
ATOM 1430 O O . ALA B 1 47 ? 3.582 16.25 2.098 1 98.88 47 ALA B O 1
ATOM 1431 N N . GLU B 1 48 ? 5.559 17.141 2.734 1 98.44 48 GLU B N 1
ATOM 1432 C CA . GLU B 1 48 ? 5.633 18.031 1.581 1 98.44 48 GLU B CA 1
ATOM 1433 C C . GLU B 1 48 ? 5.668 17.25 0.274 1 98.44 48 GLU B C 1
ATOM 1435 O O . GLU B 1 48 ? 4.984 17.594 -0.688 1 98.44 48 GLU B O 1
ATOM 1440 N N . LYS B 1 49 ? 6.516 16.266 0.267 1 98.69 49 LYS B N 1
ATOM 1441 C CA . LYS B 1 49 ? 6.629 15.445 -0.936 1 98.69 49 LYS B CA 1
ATOM 1442 C C . LYS B 1 49 ? 5.273 14.875 -1.343 1 98.69 49 LYS B C 1
ATOM 1444 O O . LYS B 1 49 ? 4.855 15.016 -2.492 1 98.69 49 LYS B O 1
ATOM 1449 N N . ILE B 1 50 ? 4.559 14.266 -0.396 1 98.81 50 ILE B N 1
ATOM 1450 C CA . ILE B 1 50 ? 3.289 13.609 -0.68 1 98.81 50 ILE B CA 1
ATOM 1451 C C . ILE B 1 50 ? 2.273 14.633 -1.167 1 98.81 50 ILE B C 1
ATOM 1453 O O . ILE B 1 50 ? 1.588 14.414 -2.17 1 98.81 50 ILE B O 1
ATOM 1457 N N . TYR B 1 51 ? 2.203 15.75 -0.494 1 98.81 51 TYR B N 1
ATOM 1458 C CA . TYR B 1 51 ? 1.202 16.781 -0.754 1 98.81 51 TYR B CA 1
ATOM 1459 C C . TYR B 1 51 ? 1.406 17.406 -2.129 1 98.81 51 TYR B C 1
ATOM 1461 O O . TYR B 1 51 ? 0.441 17.797 -2.789 1 98.81 51 TYR B O 1
ATOM 1469 N N . ARG B 1 52 ? 2.645 17.344 -2.627 1 98.44 52 ARG B N 1
ATOM 1470 C CA . ARG B 1 52 ? 2.988 18.094 -3.838 1 98.44 52 ARG B CA 1
ATOM 1471 C C . ARG B 1 52 ? 3.186 17.141 -5.02 1 98.44 52 ARG B C 1
ATOM 1473 O O . ARG B 1 52 ? 3.316 17.578 -6.16 1 98.44 52 ARG B O 1
ATOM 1480 N N . LEU B 1 53 ? 3.193 15.852 -4.797 1 98.38 53 LEU B N 1
ATOM 1481 C CA . LEU B 1 53 ? 3.367 14.867 -5.855 1 98.38 53 LEU B CA 1
ATOM 1482 C C . LEU B 1 53 ? 2.244 14.969 -6.883 1 98.38 53 LEU B C 1
ATOM 1484 O O . LEU B 1 53 ? 1.067 15.023 -6.516 1 98.38 53 LEU B O 1
ATOM 1488 N N . ARG B 1 54 ? 2.561 14.992 -8.148 1 98.25 54 ARG B N 1
ATOM 1489 C CA . ARG B 1 54 ? 1.585 15.102 -9.227 1 98.25 54 ARG B CA 1
ATOM 1490 C C . ARG B 1 54 ? 1.118 13.727 -9.688 1 98.25 54 ARG B C 1
ATOM 1492 O O . ARG B 1 54 ? 1.464 13.281 -10.781 1 98.25 54 ARG B O 1
ATOM 1499 N N . ILE B 1 55 ? 0.269 13.148 -8.898 1 97.94 55 ILE B N 1
ATOM 1500 C CA . ILE B 1 55 ? -0.126 11.773 -9.164 1 97.94 55 ILE B CA 1
ATOM 1501 C C . ILE B 1 55 ? -1.646 11.688 -9.297 1 97.94 55 ILE B C 1
ATOM 1503 O O . ILE B 1 55 ? -2.191 10.617 -9.586 1 97.94 55 ILE B O 1
ATOM 1507 N N . LEU B 1 56 ? -2.365 12.773 -9.125 1 97.56 56 LEU B N 1
ATOM 1508 C CA . LEU B 1 56 ? -3.814 12.797 -9.305 1 97.56 56 LEU B CA 1
ATOM 1509 C C . LEU B 1 56 ? -4.18 13 -10.766 1 97.56 56 LEU B C 1
ATOM 1511 O O . LEU B 1 56 ? -3.299 13.141 -11.617 1 97.56 56 LEU B O 1
ATOM 1515 N N . GLU B 1 57 ? -5.43 12.812 -11.047 1 92.5 57 GLU B N 1
ATOM 1516 C CA . GLU B 1 57 ? -5.93 12.977 -12.414 1 92.5 57 GLU B CA 1
ATOM 1517 C C . GLU B 1 57 ? -5.395 14.258 -13.047 1 92.5 57 GLU B C 1
ATOM 1519 O O . GLU B 1 57 ? -5.355 15.305 -12.398 1 92.5 57 GLU B O 1
ATOM 1524 N N . GLY B 1 58 ? -4.926 14.172 -14.242 1 92.94 58 GLY B N 1
ATOM 1525 C CA . GLY B 1 58 ? -4.391 15.312 -14.961 1 92.94 58 GLY B CA 1
ATOM 1526 C C . GLY B 1 58 ? -2.988 15.695 -14.523 1 92.94 58 GLY B C 1
ATOM 1527 O O . GLY B 1 58 ? -2.57 16.844 -14.688 1 92.94 58 GLY B O 1
ATOM 1528 N N . GLU B 1 59 ? -2.326 14.75 -13.906 1 95.25 59 GLU B N 1
ATOM 1529 C CA . GLU B 1 59 ? -0.975 14.992 -13.406 1 95.25 59 GLU B CA 1
ATOM 1530 C C . GLU B 1 59 ? -0.938 16.203 -12.477 1 95.25 59 GLU B C 1
ATOM 1532 O O . GLU B 1 59 ? -0.1 17.094 -12.633 1 95.25 59 GLU B O 1
ATOM 1537 N N . THR B 1 60 ? -1.916 16.266 -11.586 1 97.81 60 THR B N 1
ATOM 1538 C CA . THR B 1 60 ? -1.993 17.312 -10.578 1 97.81 60 THR B CA 1
ATOM 1539 C C . THR B 1 60 ? -1.676 16.75 -9.195 1 97.81 60 THR B C 1
ATOM 1541 O O . THR B 1 60 ? -1.513 15.531 -9.031 1 97.81 60 THR B O 1
ATOM 1544 N N . SER B 1 61 ? -1.476 17.656 -8.281 1 98.56 61 SER B N 1
ATOM 1545 C CA . SER B 1 61 ? -1.154 17.281 -6.906 1 98.56 61 SER B CA 1
ATOM 1546 C C . SER B 1 61 ? -2.324 17.562 -5.969 1 98.56 61 SER B C 1
ATOM 1548 O O . SER B 1 61 ? -3.277 18.25 -6.344 1 98.56 61 SER B O 1
ATOM 1550 N N . ALA B 1 62 ? -2.256 16.938 -4.84 1 98.69 62 ALA B N 1
ATOM 1551 C CA . ALA B 1 62 ? -3.244 17.281 -3.82 1 98.69 62 ALA B CA 1
ATOM 1552 C C . ALA B 1 62 ? -3.242 18.766 -3.527 1 98.69 62 ALA B C 1
ATOM 1554 O O . ALA B 1 62 ? -4.301 19.375 -3.346 1 98.69 62 ALA B O 1
ATOM 1555 N N . GLU B 1 63 ? -2.098 19.328 -3.49 1 98.5 63 GLU B N 1
ATOM 1556 C CA . GLU B 1 63 ? -1.959 20.766 -3.236 1 98.5 63 GLU B CA 1
ATOM 1557 C C . GLU B 1 63 ? -2.666 21.594 -4.309 1 98.5 63 GLU B C 1
ATOM 1559 O O . GLU B 1 63 ? -3.443 22.484 -3.994 1 98.5 63 GLU B O 1
ATOM 1564 N N . SER B 1 64 ? -2.383 21.297 -5.582 1 97.94 64 SER B N 1
ATOM 1565 C CA . SER B 1 64 ? -2.906 22.094 -6.68 1 97.94 64 SER B CA 1
ATOM 1566 C C . SER B 1 64 ? -4.414 21.922 -6.824 1 97.94 64 SER B C 1
ATOM 1568 O O . SER B 1 64 ? -5.109 22.844 -7.258 1 97.94 64 SER B O 1
ATOM 1570 N N . GLN B 1 65 ? -5.008 20.781 -6.406 1 97.12 65 GLN B N 1
ATOM 1571 C CA . GLN B 1 65 ? -6.43 20.5 -6.566 1 97.12 65 GLN B CA 1
ATOM 1572 C C . GLN B 1 65 ? -7.176 20.656 -5.246 1 97.12 65 GLN B C 1
ATOM 1574 O O . GLN B 1 65 ? -8.391 20.453 -5.184 1 97.12 65 GLN B O 1
ATOM 1579 N N . ASN B 1 66 ? -6.41 20.969 -4.215 1 97.62 66 ASN B N 1
ATOM 1580 C CA . ASN B 1 66 ? -6.992 20.984 -2.875 1 97.62 66 ASN B CA 1
ATOM 1581 C C . ASN B 1 66 ? -7.668 19.656 -2.553 1 97.62 66 ASN B C 1
ATOM 1583 O O . ASN B 1 66 ? -8.805 19.625 -2.07 1 97.62 66 ASN B O 1
ATOM 1587 N N . ALA B 1 67 ? -7.09 18.578 -3.025 1 98.56 67 ALA B N 1
ATOM 1588 C CA . ALA B 1 67 ? -7.609 17.234 -2.75 1 98.56 67 ALA B CA 1
ATOM 1589 C C . ALA B 1 67 ? -7.344 16.828 -1.302 1 98.56 67 ALA B C 1
ATOM 1591 O O . ALA B 1 67 ? -6.273 17.109 -0.759 1 98.56 67 ALA B O 1
ATOM 1592 N N . PRO B 1 68 ? -8.344 16.234 -0.655 1 98.88 68 PRO B N 1
ATOM 1593 C CA . PRO B 1 68 ? -8.188 15.836 0.748 1 98.88 68 PRO B CA 1
ATOM 1594 C C . PRO B 1 68 ? -7.293 14.617 0.922 1 98.88 68 PRO B C 1
ATOM 1596 O O . PRO B 1 68 ? -7.051 13.883 -0.038 1 98.88 68 PRO B O 1
ATOM 1599 N N . LEU B 1 69 ? -6.766 14.477 2.113 1 98.94 69 LEU B N 1
ATOM 1600 C CA . LEU B 1 69 ? -5.957 13.32 2.498 1 98.94 69 LEU B CA 1
ATOM 1601 C C . LEU B 1 69 ? -6.586 12.586 3.674 1 98.94 69 LEU B C 1
ATOM 1603 O O . LEU B 1 69 ? -7.148 13.211 4.578 1 98.94 69 LEU B O 1
ATOM 1607 N N . LEU B 1 70 ? -6.59 11.328 3.639 1 98.94 70 LEU B N 1
ATOM 1608 C CA . LEU B 1 70 ? -6.84 10.461 4.781 1 98.94 70 LEU B CA 1
ATOM 1609 C C . LEU B 1 70 ? -5.551 9.773 5.23 1 98.94 70 LEU B C 1
ATOM 1611 O O . LEU B 1 70 ? -5.004 8.938 4.512 1 98.94 70 LEU B O 1
ATOM 1615 N N . VAL B 1 71 ? -5.023 10.148 6.406 1 98.88 71 VAL B N 1
ATOM 1616 C CA . VAL B 1 71 ? -3.73 9.672 6.887 1 98.88 71 VAL B CA 1
ATOM 1617 C C . VAL B 1 71 ? -3.938 8.672 8.023 1 98.88 71 VAL B C 1
ATOM 1619 O O . VAL B 1 71 ? -4.547 9 9.047 1 98.88 71 VAL B O 1
ATOM 1622 N N . ILE B 1 72 ? -3.467 7.504 7.836 1 98.62 72 ILE B N 1
ATOM 1623 C CA . ILE B 1 72 ? -3.615 6.406 8.789 1 98.62 72 ILE B CA 1
ATOM 1624 C C . ILE B 1 72 ? -2.24 5.945 9.266 1 98.62 72 ILE B C 1
ATOM 1626 O O . ILE B 1 72 ? -1.36 5.652 8.453 1 98.62 72 ILE B O 1
ATOM 1630 N N . SER B 1 73 ? -2.02 5.887 10.609 1 98 73 SER B N 1
ATOM 1631 C CA . SER B 1 73 ? -0.796 5.297 11.141 1 98 73 SER B CA 1
ATOM 1632 C C . SER B 1 73 ? -0.696 3.816 10.781 1 98 73 SER B C 1
ATOM 1634 O O . SER B 1 73 ? -1.677 3.078 10.891 1 98 73 SER B O 1
ATOM 1636 N N . GLN B 1 74 ? 0.431 3.438 10.32 1 97.88 74 GLN B N 1
ATOM 1637 C CA . GLN B 1 74 ? 0.64 2.059 9.898 1 97.88 74 GLN B CA 1
ATOM 1638 C C . GLN B 1 74 ? 2.055 1.59 10.227 1 97.88 74 GLN B C 1
ATOM 1640 O O . GLN B 1 74 ? 2.93 1.587 9.352 1 97.88 74 GLN B O 1
ATOM 1645 N N . PHE B 1 75 ? 2.26 1.099 11.359 1 97.31 75 PHE B N 1
ATOM 1646 C CA . PHE B 1 75 ? 3.586 0.684 11.797 1 97.31 75 PHE B CA 1
ATOM 1647 C C . PHE B 1 75 ? 4.031 -0.576 11.062 1 97.31 75 PHE B C 1
ATOM 1649 O O . PHE B 1 75 ? 5.23 -0.826 10.922 1 97.31 75 PHE B O 1
ATOM 1656 N N . THR B 1 76 ? 3.037 -1.313 10.5 1 97.69 76 THR B N 1
ATOM 1657 C CA . THR B 1 76 ? 3.361 -2.572 9.844 1 97.69 76 THR B CA 1
ATOM 1658 C C . THR B 1 76 ? 4.219 -2.328 8.602 1 97.69 76 THR B C 1
ATOM 1660 O O . THR B 1 76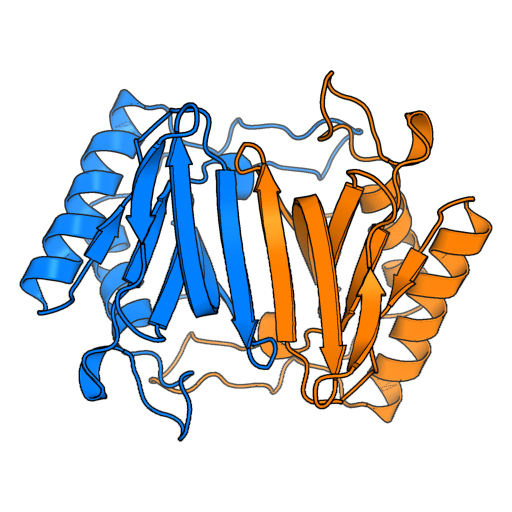 ? 4.848 -3.254 8.086 1 97.69 76 THR B O 1
ATOM 1663 N N . LEU B 1 77 ? 4.305 -1.09 8.133 1 98.38 77 LEU B N 1
ATOM 1664 C CA . LEU B 1 77 ? 5.148 -0.769 6.988 1 98.38 77 LEU B CA 1
ATOM 1665 C C . LEU B 1 77 ? 6.621 -0.965 7.332 1 98.38 77 LEU B C 1
ATOM 1667 O O . LEU B 1 77 ? 7.469 -1.038 6.438 1 98.38 77 LEU B O 1
ATOM 1671 N N . TYR B 1 78 ? 6.957 -1.039 8.57 1 97.88 78 TYR B N 1
ATOM 1672 C CA . TYR B 1 78 ? 8.32 -1.312 9 1 97.88 78 TYR B CA 1
ATOM 1673 C C . TYR B 1 78 ? 8.477 -2.76 9.453 1 97.88 78 TYR B C 1
ATOM 1675 O O . TYR B 1 78 ? 9.445 -3.107 10.125 1 97.88 78 TYR B O 1
ATOM 1683 N N . GLY B 1 79 ? 7.484 -3.578 9.172 1 97.12 79 GLY B N 1
ATOM 1684 C CA . GLY B 1 79 ? 7.648 -5.004 9.398 1 97.12 79 GLY B CA 1
ATOM 1685 C C . GLY B 1 79 ? 8.688 -5.641 8.5 1 97.12 79 GLY B C 1
ATOM 1686 O O . GLY B 1 79 ? 8.586 -5.559 7.273 1 97.12 79 GLY B O 1
ATOM 1687 N N . SER B 1 80 ? 9.68 -6.25 9.109 1 96.62 80 SER B N 1
ATOM 1688 C CA . SER B 1 80 ? 10.672 -6.992 8.336 1 96.62 80 SER B CA 1
ATOM 1689 C C . SER B 1 80 ? 10.203 -8.414 8.055 1 96.62 80 SER B C 1
ATOM 1691 O O . SER B 1 80 ? 9.82 -9.141 8.977 1 96.62 80 SER B O 1
ATOM 1693 N N . VAL B 1 81 ? 10.219 -8.773 6.793 1 96 81 VAL B N 1
ATOM 1694 C CA . VAL B 1 81 ? 9.773 -10.109 6.406 1 96 81 VAL B CA 1
ATOM 1695 C C . VAL B 1 81 ? 10.953 -10.914 5.867 1 96 81 VAL B C 1
ATOM 1697 O O . VAL B 1 81 ? 10.766 -11.883 5.125 1 96 81 VAL B O 1
ATOM 1700 N N . ARG B 1 82 ? 12.117 -10.5 6.191 1 93.81 82 ARG B N 1
ATOM 1701 C CA . ARG B 1 82 ? 13.336 -11.117 5.668 1 93.81 82 ARG B CA 1
ATOM 1702 C C . ARG B 1 82 ? 13.477 -12.555 6.148 1 93.81 82 ARG B C 1
ATOM 1704 O O . ARG B 1 82 ? 13.758 -13.461 5.355 1 93.81 82 ARG B O 1
ATOM 1711 N N . LYS B 1 83 ? 13.234 -12.727 7.406 1 92.75 83 LYS B N 1
ATOM 1712 C CA . LYS B 1 83 ? 13.438 -14.047 7.988 1 92.75 83 LYS B CA 1
ATOM 1713 C C . LYS B 1 83 ? 12.125 -14.625 8.508 1 92.75 83 LYS B C 1
ATOM 1715 O O . LYS B 1 83 ? 11.297 -13.898 9.062 1 92.75 83 LYS B O 1
ATOM 1720 N N . GLY B 1 84 ? 11.93 -15.93 8.258 1 93.06 84 GLY B N 1
ATOM 1721 C CA . GLY B 1 84 ? 10.789 -16.609 8.844 1 93.06 84 GLY B CA 1
ATOM 1722 C C . GLY B 1 84 ? 9.461 -16.203 8.227 1 93.06 84 GLY B C 1
ATOM 1723 O O . GLY B 1 84 ? 9.422 -15.734 7.086 1 93.06 84 GLY B O 1
ATOM 1724 N N . ARG B 1 85 ? 8.344 -16.594 8.867 1 95.69 85 ARG B N 1
ATOM 1725 C CA . ARG B 1 85 ? 6.996 -16.391 8.336 1 95.69 85 ARG B CA 1
ATOM 1726 C C . ARG B 1 85 ? 6.242 -15.336 9.141 1 95.69 85 ARG B C 1
ATOM 1728 O O . ARG B 1 85 ? 5.129 -14.945 8.773 1 95.69 85 ARG B O 1
ATOM 1735 N N . ARG B 1 86 ? 6.84 -14.898 10.195 1 96.75 86 ARG B N 1
ATOM 1736 C CA . ARG B 1 86 ? 6.285 -13.797 10.984 1 96.75 86 ARG B CA 1
ATOM 1737 C C . ARG B 1 86 ? 7.082 -12.516 10.781 1 96.75 86 ARG B C 1
ATOM 1739 O O . ARG B 1 86 ? 8.312 -12.523 10.859 1 96.75 86 ARG B O 1
ATOM 1746 N N . PRO B 1 87 ? 6.363 -11.461 10.547 1 97 87 PRO B N 1
ATOM 1747 C CA . PRO B 1 87 ? 7.109 -10.203 10.453 1 97 87 PRO B CA 1
ATOM 1748 C C . PRO B 1 87 ? 7.754 -9.797 11.773 1 97 87 PRO B C 1
ATOM 1750 O O . PRO B 1 87 ? 7.207 -10.078 12.844 1 97 87 PRO B O 1
ATOM 1753 N N . SER B 1 88 ? 8.914 -9.234 11.703 1 97.06 88 SER B N 1
ATOM 1754 C CA . SER B 1 88 ? 9.523 -8.57 12.844 1 97.06 88 SER B CA 1
ATOM 1755 C C . SER B 1 88 ? 9.18 -7.086 12.875 1 97.06 88 SER B C 1
ATOM 1757 O O . SER B 1 88 ? 9.266 -6.406 11.844 1 97.06 88 SER B O 1
ATOM 1759 N N . TRP B 1 89 ? 8.852 -6.555 14.031 1 96.31 89 TRP B N 1
ATOM 1760 C CA . TRP B 1 89 ? 8.375 -5.18 14.148 1 96.31 89 TRP B CA 1
ATOM 1761 C C . TRP B 1 89 ? 9.43 -4.293 14.797 1 96.31 89 TRP B C 1
ATOM 1763 O O . TRP B 1 89 ? 9.141 -3.166 15.211 1 96.31 89 TRP B O 1
ATOM 1773 N N . THR B 1 90 ? 10.617 -4.723 14.859 1 96.5 90 THR B N 1
ATOM 1774 C CA . THR B 1 90 ? 11.672 -4.078 15.633 1 96.5 90 THR B CA 1
ATOM 1775 C C . THR B 1 90 ? 12.016 -2.711 15.047 1 96.5 90 THR B C 1
ATOM 1777 O O . THR B 1 90 ? 12.508 -1.829 15.75 1 96.5 90 THR B O 1
ATOM 1780 N N . GLN B 1 91 ? 11.789 -2.533 13.812 1 97.06 91 GLN B N 1
ATOM 1781 C CA . GLN B 1 91 ? 12.156 -1.278 13.164 1 97.06 91 GLN B CA 1
ATOM 1782 C C . GLN B 1 91 ? 11.055 -0.237 13.32 1 97.06 91 GLN B C 1
ATOM 1784 O O . GLN B 1 91 ? 11.258 0.941 13.016 1 97.06 91 GLN B O 1
ATOM 1789 N N . ALA B 1 92 ? 9.875 -0.645 13.742 1 97.81 92 ALA B N 1
ATOM 1790 C CA . ALA B 1 92 ? 8.773 0.285 13.984 1 97.81 92 ALA B CA 1
ATOM 1791 C C . ALA B 1 92 ? 8.938 0.997 15.32 1 97.81 92 ALA B C 1
ATOM 1793 O O . ALA B 1 92 ? 9.188 0.355 16.344 1 97.81 92 ALA B O 1
ATOM 1794 N N . ALA B 1 93 ? 8.859 2.27 15.32 1 98.19 93 ALA B N 1
ATOM 1795 C CA . ALA B 1 93 ? 8.969 3.027 16.562 1 98.19 93 ALA B CA 1
ATOM 1796 C C . ALA B 1 93 ? 7.777 2.75 17.469 1 98.19 93 ALA B C 1
ATOM 1798 O O . ALA B 1 93 ? 6.652 2.58 17 1 98.19 93 ALA B O 1
ATOM 1799 N N . GLY B 1 94 ? 7.977 2.766 18.75 1 97 94 GLY B N 1
ATOM 1800 C CA . GLY B 1 94 ? 6.898 2.629 19.719 1 97 94 GLY B CA 1
ATOM 1801 C C . GLY B 1 94 ? 5.996 3.848 19.781 1 97 94 GLY B C 1
ATOM 1802 O O . GLY B 1 94 ? 6.32 4.895 19.234 1 97 94 GLY B O 1
ATOM 1803 N N . GLY B 1 95 ? 4.801 3.746 20.438 1 97.25 95 GLY B N 1
ATOM 1804 C CA . GLY B 1 95 ? 3.777 4.777 20.516 1 97.25 95 GLY B CA 1
ATOM 1805 C C . GLY B 1 95 ? 4.281 6.082 21.094 1 97.25 95 GLY B C 1
ATOM 1806 O O . GLY B 1 95 ? 3.898 7.16 20.641 1 97.25 95 GLY B O 1
ATOM 1807 N N . ALA B 1 96 ? 5.168 6.039 22.094 1 97.62 96 ALA B N 1
ATOM 1808 C CA . ALA B 1 96 ? 5.68 7.238 22.75 1 97.62 96 ALA B CA 1
ATOM 1809 C C . ALA B 1 96 ? 6.426 8.133 21.766 1 97.62 96 ALA B C 1
ATOM 1811 O O . ALA B 1 96 ? 6.395 9.359 21.875 1 97.62 96 ALA B O 1
ATOM 1812 N N . HIS B 1 97 ? 7.059 7.504 20.797 1 98.25 97 HIS B N 1
ATOM 1813 C CA . HIS B 1 97 ? 7.805 8.234 19.766 1 98.25 97 HIS B CA 1
ATOM 1814 C C . HIS B 1 97 ? 6.945 8.484 18.531 1 98.25 97 HIS B C 1
ATOM 1816 O O . HIS B 1 97 ? 6.934 9.594 18 1 98.25 97 HIS B O 1
ATOM 1822 N N . SER B 1 98 ? 6.219 7.508 18.141 1 98.44 98 SER B N 1
ATOM 1823 C CA . SER B 1 98 ? 5.555 7.547 16.844 1 98.44 98 SER B CA 1
ATOM 1824 C C . SER B 1 98 ? 4.293 8.406 16.891 1 98.44 98 SER B C 1
ATOM 1826 O O . SER B 1 98 ? 3.973 9.102 15.922 1 98.44 98 SER B O 1
ATOM 1828 N N . GLU B 1 99 ? 3.518 8.383 17.984 1 98.31 99 GLU B N 1
ATOM 1829 C CA . GLU B 1 99 ? 2.252 9.109 18.031 1 98.31 99 GLU B CA 1
ATOM 1830 C C . GLU B 1 99 ? 2.471 10.609 17.938 1 98.31 99 GLU B C 1
ATOM 1832 O O . GLU B 1 99 ? 1.816 11.289 17.141 1 98.31 99 GLU B O 1
ATOM 1837 N N . PRO B 1 100 ? 3.432 11.203 18.75 1 98.5 100 PRO B N 1
ATOM 1838 C CA . PRO B 1 100 ? 3.68 12.633 18.594 1 98.5 100 PRO B CA 1
ATOM 1839 C C . PRO B 1 100 ? 4.133 13.008 17.172 1 98.5 100 PRO B C 1
ATOM 1841 O O . PRO B 1 100 ? 3.75 14.055 16.656 1 98.5 100 PRO B O 1
ATOM 1844 N N . LEU B 1 101 ? 4.941 12.188 16.609 1 98.75 101 LEU B N 1
ATOM 1845 C CA . LEU B 1 101 ? 5.438 12.477 15.273 1 98.75 101 LEU B CA 1
ATOM 1846 C C . LEU B 1 101 ? 4.32 12.336 14.242 1 98.75 101 LEU B C 1
ATOM 1848 O O . LEU B 1 101 ? 4.277 13.086 13.266 1 98.75 101 LEU B O 1
ATOM 1852 N N . TYR B 1 102 ? 3.445 11.391 14.438 1 98.75 102 TYR B N 1
ATOM 1853 C CA . TYR B 1 102 ? 2.264 11.25 13.594 1 98.75 102 TYR B CA 1
ATOM 1854 C C . TYR B 1 102 ? 1.396 12.5 13.656 1 98.75 102 TYR B C 1
ATOM 1856 O O . TYR B 1 102 ? 0.991 13.031 12.625 1 98.75 102 TYR B O 1
ATOM 1864 N N . ASN B 1 103 ? 1.133 12.922 14.836 1 98.81 103 ASN B N 1
ATOM 1865 C CA . ASN B 1 103 ? 0.335 14.133 15.031 1 98.81 103 ASN B CA 1
ATOM 1866 C C . ASN B 1 103 ? 0.987 15.344 14.383 1 98.81 103 ASN B C 1
ATOM 1868 O O . ASN B 1 103 ? 0.301 16.188 13.789 1 98.81 103 ASN B O 1
ATOM 1872 N N . TYR B 1 104 ? 2.301 15.438 14.555 1 98.88 104 TYR B N 1
ATOM 1873 C CA . TYR B 1 104 ? 3.033 16.531 13.93 1 98.88 104 TYR B CA 1
ATOM 1874 C C . TYR B 1 104 ? 2.893 16.484 12.406 1 98.88 104 TYR B C 1
ATOM 1876 O O . TYR B 1 104 ? 2.68 17.516 11.766 1 98.88 104 TYR B O 1
ATOM 1884 N N . PHE B 1 105 ? 3.074 15.312 11.844 1 98.94 105 PHE B N 1
ATOM 1885 C CA . PHE B 1 105 ? 2.924 15.094 10.406 1 98.94 105 PHE B CA 1
ATOM 1886 C C . PHE B 1 105 ? 1.573 15.609 9.922 1 98.94 105 PHE B C 1
ATOM 1888 O O . PHE B 1 105 ? 1.503 16.359 8.945 1 98.94 105 PHE B O 1
ATOM 1895 N N . VAL B 1 106 ? 0.493 15.258 10.586 1 98.88 106 VAL B N 1
ATOM 1896 C CA . VAL B 1 106 ? -0.873 15.641 10.242 1 98.88 106 VAL B CA 1
ATOM 1897 C C . VAL B 1 106 ? -1.037 17.156 10.383 1 98.88 106 VAL B C 1
ATOM 1899 O O . VAL B 1 106 ? -1.578 17.812 9.492 1 98.88 106 VAL B O 1
ATOM 1902 N N . SER B 1 107 ? -0.589 17.688 11.508 1 98.88 107 SER B N 1
ATOM 1903 C CA . SER B 1 107 ? -0.701 19.125 11.758 1 98.88 107 SER B CA 1
ATOM 1904 C C . SER B 1 107 ? 0.037 19.938 10.695 1 98.88 107 SER B C 1
ATOM 1906 O O . SER B 1 107 ? -0.447 20.969 10.258 1 98.88 107 SER B O 1
ATOM 1908 N N . TYR B 1 108 ? 1.218 19.453 10.352 1 98.88 108 TYR B N 1
ATOM 1909 C CA . TYR B 1 108 ? 2.018 20.172 9.359 1 98.88 108 TYR B CA 1
ATOM 1910 C C . TYR B 1 108 ? 1.323 20.172 8 1 98.88 108 TYR B C 1
ATOM 1912 O O . TYR B 1 108 ? 1.325 21.188 7.301 1 98.88 108 TYR B O 1
ATOM 1920 N N . LEU B 1 109 ? 0.759 19.016 7.574 1 98.94 109 LEU B N 1
ATOM 1921 C CA . LEU B 1 109 ? -0.025 18.984 6.344 1 98.94 109 LEU B CA 1
ATOM 1922 C C . LEU B 1 109 ? -1.144 20.016 6.375 1 98.94 109 LEU B C 1
ATOM 1924 O O . LEU B 1 109 ? -1.382 20.703 5.383 1 98.94 109 LEU B O 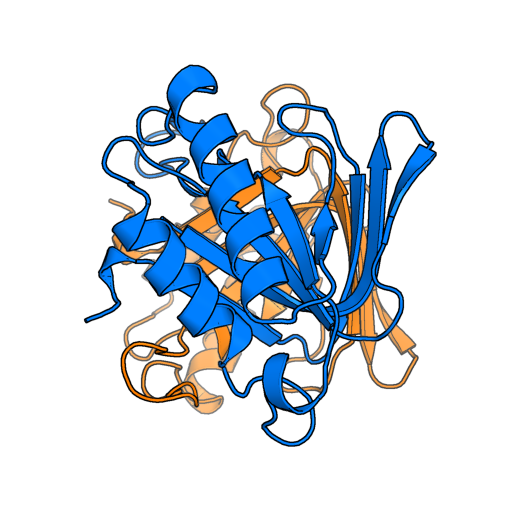1
ATOM 1928 N N . ARG B 1 110 ? -1.821 20.078 7.5 1 98.88 110 ARG B N 1
ATOM 1929 C CA . ARG B 1 110 ? -2.895 21.047 7.641 1 98.88 110 ARG B CA 1
ATOM 1930 C C . ARG B 1 110 ? -2.354 22.469 7.551 1 98.88 110 ARG B C 1
ATOM 1932 O O . ARG B 1 110 ? -2.994 23.359 6.965 1 98.88 110 ARG B O 1
ATOM 1939 N N . GLU B 1 111 ? -1.195 22.734 8.133 1 98.69 111 GLU B N 1
ATOM 1940 C CA . GLU B 1 111 ? -0.546 24.031 8.047 1 98.69 111 GLU B CA 1
ATOM 1941 C C . GLU B 1 111 ? -0.234 24.406 6.602 1 98.69 111 GLU B C 1
ATOM 1943 O O . GLU B 1 111 ? -0.28 25.578 6.234 1 98.69 111 GLU B O 1
ATOM 1948 N N . LEU B 1 112 ? 0.123 23.391 5.812 1 98.56 112 LEU B N 1
ATOM 1949 C CA . LEU B 1 112 ? 0.408 23.609 4.398 1 98.56 112 LEU B CA 1
ATOM 1950 C C . LEU B 1 112 ? -0.869 23.938 3.633 1 98.56 112 LEU B C 1
ATOM 1952 O O . LEU B 1 112 ? -0.811 24.375 2.48 1 98.56 112 LEU B O 1
ATOM 1956 N N . GLY B 1 113 ? -2.061 23.672 4.207 1 98.44 113 GLY B N 1
ATOM 1957 C CA . GLY B 1 113 ? -3.332 24 3.588 1 98.44 113 GLY B CA 1
ATOM 1958 C C . GLY B 1 113 ? -4.164 22.781 3.238 1 98.44 113 GLY B C 1
ATOM 1959 O O . GLY B 1 113 ? -5.246 22.906 2.658 1 98.44 113 GLY B O 1
ATOM 1960 N N . ALA B 1 114 ? -3.742 21.641 3.641 1 98.69 114 ALA B N 1
ATOM 1961 C CA . ALA B 1 114 ? -4.426 20.406 3.26 1 98.69 114 ALA B CA 1
ATOM 1962 C C . ALA B 1 114 ? -5.621 20.125 4.172 1 98.69 114 ALA B C 1
ATOM 1964 O O . ALA B 1 114 ? -5.578 20.438 5.363 1 98.69 114 ALA B O 1
ATOM 1965 N N . GLU B 1 115 ? -6.723 19.625 3.605 1 98.69 115 GLU B N 1
ATOM 1966 C CA . GLU B 1 115 ? -7.758 18.969 4.387 1 98.69 115 GLU B CA 1
ATOM 1967 C C . GLU B 1 115 ? -7.352 17.531 4.73 1 98.69 115 GLU B C 1
ATOM 1969 O O . GLU B 1 115 ? -7.148 16.703 3.84 1 98.69 115 GLU B O 1
ATOM 1974 N N . VAL B 1 116 ? -7.234 17.266 6.031 1 98.88 116 VAL B N 1
ATOM 1975 C CA . VAL B 1 116 ? -6.703 15.969 6.438 1 98.88 116 VAL B CA 1
ATOM 1976 C C . VAL B 1 116 ? -7.672 15.289 7.402 1 98.88 116 VAL B C 1
ATOM 1978 O O . VAL B 1 116 ? -8 15.852 8.453 1 98.88 116 VAL B O 1
ATOM 1981 N N . ALA B 1 117 ? -8.188 14.18 7.008 1 98.81 117 ALA B N 1
ATOM 1982 C CA . ALA B 1 117 ? -8.883 13.273 7.918 1 98.81 117 ALA B CA 1
ATOM 1983 C C . ALA B 1 117 ? -7.938 12.219 8.477 1 98.81 117 ALA B C 1
ATOM 1985 O O . ALA B 1 117 ? -6.898 11.93 7.875 1 98.81 117 ALA B O 1
ATOM 1986 N N . THR B 1 118 ? -8.273 11.703 9.617 1 98.69 118 THR B N 1
ATOM 1987 C CA . THR B 1 118 ? -7.422 10.719 10.281 1 98.69 118 THR B CA 1
ATOM 1988 C C . THR B 1 118 ? -8.258 9.594 10.875 1 98.69 118 THR B C 1
ATOM 1990 O O . THR B 1 118 ? -9.492 9.68 10.906 1 98.69 118 THR B O 1
ATOM 1993 N N . GLY B 1 119 ? -7.613 8.508 11.156 1 97.19 119 GLY B N 1
ATOM 1994 C CA . GLY B 1 119 ? -8.195 7.504 12.031 1 97.19 119 GLY B CA 1
ATOM 1995 C C . GLY B 1 119 ? -7.934 7.766 13.5 1 97.19 119 GLY B C 1
ATOM 1996 O O . GLY B 1 119 ? -7.996 8.914 13.953 1 97.19 119 GLY B O 1
ATOM 1997 N N . ARG B 1 120 ? -7.805 6.66 14.234 1 95.88 120 ARG B N 1
ATOM 1998 C CA . ARG B 1 120 ? -7.414 6.719 15.641 1 95.88 120 ARG B CA 1
ATOM 1999 C C . ARG B 1 120 ? -6.094 5.992 15.875 1 95.88 120 ARG B C 1
ATOM 2001 O O . ARG B 1 120 ? -6.02 4.77 15.742 1 95.88 120 ARG B O 1
ATOM 2008 N N . PHE B 1 121 ? -5.102 6.73 16.281 1 95.06 121 PHE B N 1
ATOM 2009 C CA . PHE B 1 121 ? -3.766 6.172 16.469 1 95.06 121 PHE B CA 1
ATOM 2010 C C . PHE B 1 121 ? -3.801 4.988 17.422 1 95.06 121 PHE B C 1
ATOM 2012 O O . PHE B 1 121 ? -4.352 5.094 18.531 1 95.06 121 PHE B O 1
ATOM 2019 N N . GLY B 1 122 ? -3.285 3.84 16.938 1 89.31 122 GLY B N 1
ATOM 2020 C CA . GLY B 1 122 ? -3.127 2.67 17.797 1 89.31 122 GLY B CA 1
ATOM 2021 C C . GLY B 1 122 ? -4.379 1.817 17.875 1 89.31 122 GLY B C 1
ATOM 2022 O O . GLY B 1 122 ? -4.348 0.711 18.422 1 89.31 122 GLY B O 1
ATOM 2023 N N . ALA B 1 123 ? -5.457 2.26 17.312 1 92.06 123 ALA B N 1
ATOM 2024 C CA . ALA B 1 123 ? -6.723 1.536 17.391 1 92.06 123 ALA B CA 1
ATOM 2025 C C . ALA B 1 123 ? -6.852 0.526 16.266 1 92.06 123 ALA B C 1
ATOM 2027 O O . ALA B 1 123 ? -6.203 0.668 15.219 1 92.06 123 ALA B O 1
ATOM 2028 N N . MET B 1 124 ? -7.668 -0.527 16.516 1 94.25 124 MET B N 1
ATOM 2029 C CA . MET B 1 124 ? -8.109 -1.38 15.414 1 94.25 124 MET B CA 1
ATOM 2030 C C . MET B 1 124 ? -9.047 -0.621 14.477 1 94.25 124 MET B C 1
ATOM 2032 O O . MET B 1 124 ? -10.055 -0.065 14.922 1 94.25 124 MET B O 1
ATOM 2036 N N . MET B 1 125 ? -8.727 -0.602 13.203 1 97.38 125 MET B N 1
ATOM 2037 C CA . MET B 1 125 ? -9.453 0.202 12.227 1 97.38 125 MET B CA 1
ATOM 2038 C C . MET B 1 125 ? -9.734 -0.6 10.961 1 97.38 125 MET B C 1
ATOM 2040 O O . MET B 1 125 ? -8.914 -1.424 10.547 1 97.38 125 MET B O 1
ATOM 2044 N N . GLU B 1 126 ? -10.859 -0.388 10.43 1 98.5 126 GLU B N 1
ATOM 2045 C CA . GLU B 1 126 ? -11.18 -0.812 9.07 1 98.5 126 GLU B CA 1
ATOM 2046 C C . GLU B 1 126 ? -11.055 0.349 8.094 1 98.5 126 GLU B C 1
ATOM 2048 O O . GLU B 1 126 ? -11.805 1.327 8.18 1 98.5 126 GLU B O 1
ATOM 2053 N N . VAL B 1 127 ? -10.133 0.269 7.195 1 98.75 127 VAL B N 1
ATOM 2054 C CA . VAL B 1 127 ? -9.922 1.321 6.207 1 98.75 127 VAL B CA 1
ATOM 2055 C C . VAL B 1 127 ? -10.477 0.877 4.855 1 98.75 127 VAL B C 1
ATOM 2057 O O . VAL B 1 127 ? -9.898 0.009 4.195 1 98.75 127 VAL B O 1
ATOM 2060 N N . SER B 1 128 ? -11.547 1.453 4.445 1 98.81 128 SER B N 1
ATOM 2061 C CA . SER B 1 128 ? -12.156 1.159 3.15 1 98.81 128 SER B CA 1
ATOM 2062 C C . SER B 1 128 ? -11.781 2.209 2.111 1 98.81 128 SER B C 1
ATOM 2064 O O . SER B 1 128 ? -11.805 3.408 2.393 1 98.81 128 SER B O 1
ATOM 2066 N N . LEU B 1 129 ? -11.367 1.732 0.949 1 98.75 129 LEU B N 1
ATOM 2067 C CA . LEU B 1 129 ? -11.055 2.689 -0.107 1 98.75 129 LEU B CA 1
ATOM 2068 C C . LEU B 1 129 ? -11.281 2.074 -1.483 1 98.75 129 LEU B C 1
ATOM 2070 O O . LEU B 1 129 ? -11.344 0.85 -1.618 1 98.75 129 LEU B O 1
ATOM 2074 N N . THR B 1 130 ? -11.516 2.893 -2.451 1 98.81 130 THR B N 1
ATOM 2075 C CA . THR B 1 130 ? -11.414 2.545 -3.863 1 98.81 130 THR B CA 1
ATOM 2076 C C . THR B 1 130 ? -10.188 3.207 -4.496 1 98.81 130 THR B C 1
ATOM 2078 O O . THR B 1 130 ? -10.164 4.426 -4.676 1 98.81 130 THR B O 1
ATOM 2081 N N . ASN B 1 131 ? -9.125 2.398 -4.746 1 98.44 131 ASN B N 1
ATOM 2082 C CA . ASN B 1 131 ? -7.898 2.832 -5.406 1 98.44 131 ASN B CA 1
ATOM 2083 C C . ASN B 1 131 ? -8.094 2.971 -6.91 1 98.44 131 ASN B C 1
ATOM 2085 O O . ASN B 1 131 ? -8.297 1.978 -7.609 1 98.44 131 ASN B O 1
ATOM 2089 N N . SER B 1 132 ? -7.965 4.215 -7.395 1 96.25 132 SER B N 1
ATOM 2090 C CA . SER B 1 132 ? -8.305 4.52 -8.781 1 96.25 132 SER B CA 1
ATOM 2091 C C . SER B 1 132 ? -7.07 4.473 -9.672 1 96.25 132 SER B C 1
ATOM 2093 O O . SER B 1 132 ? -6.066 5.133 -9.391 1 96.25 132 SER B O 1
ATOM 2095 N N . GLY B 1 133 ? -7.215 3.637 -10.641 1 89.81 133 GLY B N 1
ATOM 2096 C CA . GLY B 1 133 ? -6.102 3.564 -11.578 1 89.81 133 GLY B CA 1
ATOM 2097 C C . GLY B 1 133 ? -5.707 2.143 -11.93 1 89.81 133 GLY B C 1
ATOM 2098 O O . GLY B 1 133 ? -5.754 1.749 -13.094 1 89.81 133 GLY B O 1
ATOM 2099 N N . PRO B 1 134 ? -5.207 1.215 -10.742 1 95.94 134 PRO B N 1
ATOM 2100 C CA . PRO B 1 134 ? -4.902 1.857 -9.461 1 95.94 134 PRO B CA 1
ATOM 2101 C C . PRO B 1 134 ? -3.545 2.561 -9.461 1 95.94 134 PRO B C 1
ATOM 2103 O O . PRO B 1 134 ? -2.664 2.211 -10.25 1 95.94 134 PRO B O 1
ATOM 2106 N N . VAL B 1 135 ? -3.377 3.59 -8.648 1 97.69 135 VAL B N 1
ATOM 2107 C CA . VAL B 1 135 ? -2.123 4.309 -8.438 1 97.69 135 VAL B CA 1
ATOM 2108 C C . VAL B 1 135 ? -1.694 4.18 -6.977 1 97.69 135 VAL B C 1
ATOM 2110 O O . VAL B 1 135 ? -2.379 4.672 -6.078 1 97.69 135 VAL B O 1
ATOM 2113 N N . THR B 1 136 ? -0.624 3.527 -6.707 1 98.56 136 THR B N 1
ATOM 2114 C CA . THR B 1 136 ? -0.015 3.377 -5.391 1 98.56 136 THR B CA 1
ATOM 2115 C C . THR B 1 136 ? 1.483 3.66 -5.449 1 98.56 136 THR B C 1
ATOM 2117 O O . THR B 1 136 ? 2.203 3.051 -6.246 1 98.56 136 THR B O 1
ATOM 2120 N N . LEU B 1 137 ? 1.972 4.555 -4.66 1 98.56 137 LEU B N 1
ATOM 2121 C CA . LEU B 1 137 ? 3.389 4.895 -4.605 1 98.56 137 LEU B CA 1
ATOM 2122 C C . LEU B 1 137 ? 3.965 4.609 -3.223 1 98.56 137 LEU B C 1
ATOM 2124 O O . LEU B 1 137 ? 3.244 4.656 -2.225 1 98.56 137 LEU B O 1
ATOM 2128 N N . LEU B 1 138 ? 5.223 4.312 -3.26 1 98.5 138 LEU B N 1
ATOM 2129 C CA . LEU B 1 138 ? 6.008 4.242 -2.033 1 98.5 138 LEU B CA 1
ATOM 2130 C C . LEU B 1 138 ? 6.84 5.512 -1.849 1 98.5 138 LEU B C 1
ATOM 2132 O O . LEU B 1 138 ? 7.574 5.914 -2.752 1 98.5 138 LEU B O 1
ATOM 2136 N N . VAL B 1 139 ? 6.676 6.156 -0.741 1 98.56 139 VAL B N 1
ATOM 2137 C CA . VAL B 1 139 ? 7.492 7.309 -0.369 1 98.56 139 VAL B CA 1
ATOM 2138 C C . VAL B 1 139 ? 8.312 6.98 0.878 1 98.56 139 VAL B C 1
ATOM 2140 O O . VAL B 1 139 ? 7.75 6.738 1.95 1 98.56 139 VAL B O 1
ATOM 2143 N N . ASP B 1 140 ? 9.531 6.918 0.74 1 97.88 140 ASP B N 1
ATOM 2144 C CA . ASP B 1 140 ? 10.469 6.625 1.821 1 97.88 140 ASP B CA 1
ATOM 2145 C C . ASP B 1 140 ? 11.445 7.777 2.031 1 97.88 140 ASP B C 1
ATOM 2147 O O . ASP B 1 140 ? 12.148 8.18 1.103 1 97.88 140 ASP B O 1
ATOM 2151 N N . SER B 1 141 ? 11.484 8.273 3.256 1 97.81 141 SER B N 1
ATOM 2152 C CA . SER B 1 141 ? 12.359 9.391 3.561 1 97.81 141 SER B CA 1
ATOM 2153 C C . SER B 1 141 ? 13.812 9.078 3.195 1 97.81 141 SER B C 1
ATOM 2155 O O . SER B 1 141 ? 14.57 9.977 2.83 1 97.81 141 SER B O 1
ATOM 2157 N N . ALA B 1 142 ? 14.289 7.797 3.221 1 94.69 142 ALA B N 1
ATOM 2158 C CA . ALA B 1 142 ? 15.648 7.379 2.9 1 94.69 142 ALA B CA 1
ATOM 2159 C C . ALA B 1 142 ? 15.953 7.594 1.421 1 94.69 142 ALA B C 1
ATOM 2161 O O . ALA B 1 142 ? 17.125 7.676 1.028 1 94.69 142 ALA B O 1
ATOM 2162 N N . ASP B 1 143 ? 14.906 7.691 0.608 1 93.38 143 ASP B N 1
ATOM 2163 C CA . ASP B 1 143 ? 15.078 7.863 -0.832 1 93.38 143 ASP B CA 1
ATOM 2164 C C . ASP B 1 143 ? 14.992 9.336 -1.225 1 93.38 143 ASP B C 1
ATOM 2166 O O . ASP B 1 143 ? 15.211 9.688 -2.387 1 93.38 143 ASP B O 1
ATOM 2170 N N . LEU B 1 144 ? 14.609 10.195 -0.303 1 94.56 144 LEU B N 1
ATOM 2171 C CA . LEU B 1 144 ? 14.445 11.617 -0.591 1 94.56 144 LEU B CA 1
ATOM 2172 C C . LEU B 1 144 ? 15.742 12.375 -0.322 1 94.56 144 LEU B C 1
ATOM 2174 O O . LEU B 1 144 ? 16.516 12.008 0.569 1 94.56 144 LEU B O 1
ATOM 2178 N N . PRO B 1 145 ? 16.031 13.391 -1.145 1 8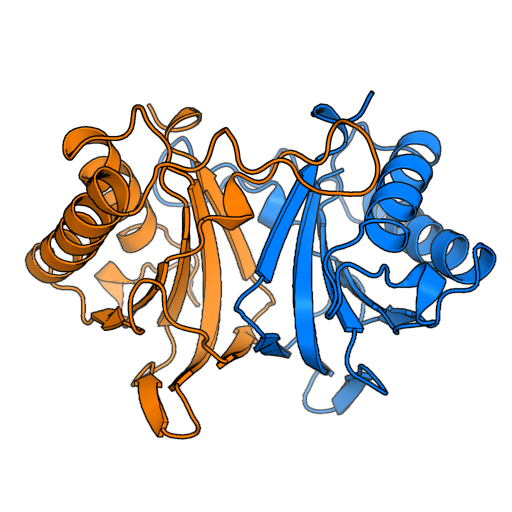9.25 145 PRO B N 1
ATOM 2179 C CA . PRO B 1 145 ? 17.266 14.164 -0.948 1 89.25 145 PRO B CA 1
ATOM 2180 C C . PRO B 1 145 ? 17.312 14.859 0.411 1 89.25 145 PRO B C 1
ATOM 2182 O O . PRO B 1 145 ? 16.281 15.141 1.003 1 89.25 145 PRO B O 1
#

Organism: NCBI:txid162496

Solvent-accessible surface area (backbone atoms only — not comparable to full-atom values): 14553 Å² total; per-residue (Å²): 71,39,29,46,39,29,34,22,62,38,38,37,29,25,45,92,86,38,76,67,22,51,40,90,43,50,27,36,38,33,38,37,17,43,32,75,82,53,47,71,68,54,34,50,53,50,44,51,49,61,40,49,30,29,76,43,84,88,61,30,18,35,62,82,66,68,28,26,32,32,46,34,83,26,50,44,55,36,29,40,63,52,58,79,44,48,64,40,57,82,54,27,35,55,65,88,60,34,49,60,51,51,51,48,36,55,52,49,40,42,72,77,67,43,52,72,30,38,64,60,87,94,50,67,28,40,40,34,35,30,28,44,45,62,40,44,37,59,48,42,48,90,62,42,127,72,37,31,46,40,30,35,21,62,39,38,36,27,26,45,92,84,38,75,68,24,52,41,91,45,49,25,36,38,34,40,38,15,40,33,76,84,53,48,70,68,52,35,50,53,47,42,52,49,62,40,48,29,28,76,42,85,87,62,31,18,34,62,81,67,67,28,27,32,33,47,33,82,25,50,44,54,36,29,40,62,53,58,80,44,49,64,40,56,83,54,26,36,55,67,87,60,32,49,60,49,49,51,47,34,54,50,49,40,41,72,75,67,45,51,72,30,38,63,59,88,94,49,66,28,40,39,33,35,30,28,44,45,63,41,44,37,58,48,42,47,89,62,43,126

InterPro domains:
  IPR003732 D-aminoacyl-tRNA deacylase DTD [MF_00518] (1-141)
  IPR003732 D-aminoacyl-tRNA deacylase DTD [PF02580] (2-140)
  IPR003732 D-aminoacyl-tRNA deacylase DTD [PTHR10472] (1-142)
  IPR003732 D-aminoacyl-tRNA deacylase DTD [TIGR00256] (1-141)
  IPR023509 D-aminoacyl-tRNA deacylase-like superfamily [G3DSA:3.50.80.10] (1-144)
  IPR023509 D-aminoacyl-tRNA deacylase-like superfamily [SSF69500] (1-140)

Secondary structure (DSSP, 8-state):
-EEEEEEEEEEEEEETTEEEEE-SSSEEEEEEE-BTT--HHHHHHHHHHHHH---BTTTB-HHHHT--EEEEE-GGGG-B-SSSSS-B-TTBPPHHHHHHHHHHHHHHHHHHT--EEE--TTS-EEEEEEEEEEEEEEEEGGG--/-EEEEEEEEEEEEEETTEEEEE-SSSEEEEEEE-BTT--HHHHHHHHHHHHH---BTTTB-HHHHT--EEEEE-GGGG-B-SSSSS-B-TTBPPHHHHHHHHHHHHHHHHHTT--EEE--TTS-EEEEEEEEEEEEEEEEGGG--

pLDDT: mean 97.59, std 1.93, range [88.94, 98.94]

Radius of gyration: 17.51 Å; Cα contacts (8 Å, |Δi|>4): 746; chains: 2; bounding box: 36×48×46 Å

Foldseek 3Di:
DKKKKWFFQWKFKDFPRHTQWIWPGTAIEIADFDFDPDDLVLLLQLLVCQQAQQPDPPSGGCLVVLGAYEYEYDLCVCFDPPDDDDTDSNGGDDCVPVVVSSVSSQVVNVVSPHHYIYDDPPGDMDMDTHQPVNDIDMDDSVPPD/DKKKKFFFQWKFKDFPRHTQWIWPGTAIEIADFDFDPDDLVLLLQLLVCQQAQQPDPPSGGCLVVLGAYEYEYDLCVCFDPPDDRDTDSNGGDDCVPVVVSSVSSQVVNVVSPHHYIYDDPPGDMDMDTHQPVNDIDMDDSVPPD

Nearest PDB structures (foldseek):
  2dbo-assembly1_A-2  TM=9.700E-01  e=8.175E-18  Aquifex aeolicus VF5
  1jke-assembly1_A  TM=9.606E-01  e=2.096E-17  Escherichia coli
  3lmv-assembly3_F  TM=9.509E-01  e=5.586E-15  Plasmodium falciparum 3D7
  3lmv-assembly2_D  TM=9.565E-01  e=5.350E-14  Plasmodium falciparum 3D7
  3kod-assembly2_C  TM=9.291E-01  e=1.067E-13  Plasmodium falciparum 3D7